Protein AF-A8XFI2-F1 (afdb_monomer_lite)

InterPro domains:
  IPR041426 Mos1 transposase, HTH domain [PF17906] (11-52)
  IPR041426 Mos1 transposase, HTH domain [PF17906] (74-120)

pLDDT: mean 86.33, std 9.95, range [34.59, 96.62]

Foldseek 3Di:
DCVLVVLLLLLLLLLCLLVVHDLVLSLQLVCLQPNCVSDPSVRSVVSSVVSCVVQVDNVSSLVVSLVCVVVDVSSVLSQLLSCLSVVHDLVVSVVSVCVRNVDDDSQQSVQSNVCSNVVNSDPDPDRRPDPCDLVNDDPVVLLVVLVPDAPVVLVVLLPPDPVSVVSSLPDDARFAEWEWEADPFWIWTDGPLAIEIFGAQPDDCVVPCVVNVDCVRYHYDHDPVSVVVSLVVVLVVQLPPSAAYQEYEYYYPDPVVVVSVVVSVVVSVDDHHYNYYYYD

Sequence (280 aa):
MTENFDFFIETCILYDTFHWKSPENSYQTICRKYGPDLISYTDFKALFNRISIENCNESTCKKNLAEILKSSYTALKSCILNDVSCGKSIDIAHDKILEVIGKVPWTHFQYWFQRFSDGNWDFGESPAPMAPEFMDLPIGIVKTIIENCDYSNQWTLRTVSRHLKIHVDLLKSPIGELKFRCNFDHFSLKIDKKYRIFGRENFKIQKYLYFYKNLDNLEISKNPNFEELAFLELAERLSNPKLKLEVLEFKAEQCQDFEKIEKILEQIGRKIWVKRVKIR

Secondary structure (DSSP, 8-state):
--HHHHHHHHHHHHHHHHTT--HHHHHHHHHHHH-TTSS-HHHHHHHHHHHHHHT-SHHHHHHHHHHHHHH-HHHHHHHHHHHHHTT--HHHHHHHHHHHHS---HHHHHHHHHHHHTT-----SSPPPPP--GGGS-HHHHHHHHHHS-HHHHHHHHHH-HHHHHHHHHSSPS-SEEEEEEETTEEEEEETTEEEEEE-TT--GGGGTTT---GGGEEEEE-TTHHHHHHHHHHHHHT-TT-EESEEEEEESSHHHHHHHHHHHHHH-SPPEES-EEE-

Structure (mmCIF, N/CA/C/O backbone):
data_AF-A8XFI2-F1
#
_entry.id   AF-A8XFI2-F1
#
loop_
_atom_site.group_PDB
_atom_site.id
_atom_site.type_symbol
_atom_site.label_atom_id
_atom_site.label_alt_id
_atom_site.label_comp_id
_atom_site.label_asym_id
_atom_site.label_entity_id
_atom_site.label_seq_id
_atom_site.pdbx_PDB_ins_code
_atom_site.Cartn_x
_atom_site.Cartn_y
_atom_site.Cartn_z
_atom_site.occupancy
_atom_site.B_iso_or_equiv
_atom_site.auth_seq_id
_atom_site.auth_comp_id
_atom_site.auth_asym_id
_atom_site.auth_atom_id
_atom_site.pdbx_PDB_model_num
ATOM 1 N N . MET A 1 1 ? 6.173 7.187 -42.149 1.00 34.59 1 MET A N 1
ATOM 2 C CA . MET A 1 1 ? 6.249 6.098 -41.143 1.00 34.59 1 MET A CA 1
ATOM 3 C C . MET A 1 1 ? 7.634 6.014 -40.475 1.00 34.59 1 MET A C 1
ATOM 5 O O . MET A 1 1 ? 7.888 5.063 -39.755 1.00 34.59 1 MET A O 1
ATOM 9 N N . THR A 1 2 ? 8.513 7.004 -40.685 1.00 43.72 2 THR A N 1
ATOM 10 C CA . THR A 1 2 ? 9.885 7.093 -40.149 1.00 43.72 2 THR A CA 1
ATOM 11 C C . THR A 1 2 ? 9.988 7.976 -38.896 1.00 43.72 2 THR A C 1
ATOM 13 O O . THR A 1 2 ? 10.773 7.671 -38.010 1.00 43.72 2 THR A O 1
ATOM 16 N N . GLU A 1 3 ? 9.114 8.982 -38.744 1.00 44.47 3 GLU A N 1
ATOM 17 C CA . GLU A 1 3 ? 9.166 9.976 -37.650 1.00 44.47 3 GLU A CA 1
ATOM 18 C C . GLU A 1 3 ? 9.062 9.406 -36.219 1.00 44.47 3 GLU A C 1
ATOM 20 O O . GLU A 1 3 ? 9.483 10.063 -35.273 1.00 44.47 3 GLU A O 1
ATOM 25 N N . ASN A 1 4 ? 8.538 8.189 -36.025 1.00 67.81 4 ASN A N 1
ATOM 26 C CA . ASN A 1 4 ? 8.397 7.600 -34.684 1.00 67.81 4 ASN A CA 1
ATOM 27 C C . ASN A 1 4 ? 9.645 6.806 -34.239 1.00 67.81 4 ASN A C 1
ATOM 29 O O . ASN A 1 4 ? 9.881 6.640 -33.045 1.00 67.81 4 ASN A O 1
ATOM 33 N N . PHE A 1 5 ? 10.462 6.325 -35.185 1.00 81.62 5 PHE A N 1
ATOM 34 C CA . PHE A 1 5 ? 11.657 5.534 -34.867 1.00 81.62 5 PHE A CA 1
ATOM 35 C C . PHE A 1 5 ? 12.840 6.408 -34.471 1.00 81.62 5 PHE A C 1
ATOM 37 O O . PHE A 1 5 ? 13.513 6.087 -33.495 1.00 81.62 5 PHE A O 1
ATOM 44 N N . ASP A 1 6 ? 13.043 7.528 -35.164 1.00 85.62 6 ASP A N 1
ATOM 45 C CA . ASP A 1 6 ? 14.121 8.464 -34.838 1.00 85.62 6 ASP A CA 1
ATOM 46 C C . ASP A 1 6 ? 13.922 9.028 -33.427 1.00 85.62 6 ASP A C 1
ATOM 48 O O . ASP A 1 6 ? 14.808 8.919 -32.583 1.00 85.62 6 ASP A O 1
ATOM 52 N N . PHE A 1 7 ? 12.706 9.490 -33.114 1.00 88.25 7 PHE A N 1
ATOM 53 C CA . PHE A 1 7 ? 12.356 9.963 -31.773 1.00 88.25 7 PHE A CA 1
ATOM 54 C C . PHE A 1 7 ? 12.559 8.891 -30.690 1.00 88.25 7 PHE A C 1
ATOM 56 O O . PHE A 1 7 ? 13.057 9.186 -29.600 1.00 88.25 7 PHE A O 1
ATOM 63 N N . PHE A 1 8 ? 12.187 7.638 -30.978 1.00 89.25 8 PHE A N 1
ATOM 64 C CA . PHE A 1 8 ? 12.425 6.514 -30.074 1.00 89.25 8 PHE A CA 1
ATOM 65 C C . PHE A 1 8 ? 13.925 6.299 -29.826 1.00 89.25 8 PHE A C 1
ATOM 67 O O . PHE A 1 8 ? 14.338 6.259 -28.667 1.00 89.25 8 PHE A O 1
ATOM 74 N N . ILE A 1 9 ? 14.736 6.204 -30.886 1.00 92.19 9 ILE A N 1
ATOM 75 C CA . ILE A 1 9 ? 16.183 5.974 -30.785 1.00 92.19 9 ILE A CA 1
ATOM 76 C C . ILE A 1 9 ? 16.846 7.113 -30.008 1.00 92.19 9 ILE A C 1
ATOM 78 O O . ILE A 1 9 ? 17.591 6.843 -29.069 1.00 92.19 9 ILE A O 1
ATOM 82 N N . GLU A 1 10 ? 16.546 8.371 -30.336 1.00 93.44 10 GLU A N 1
ATOM 83 C CA . GLU A 1 10 ? 17.121 9.529 -29.644 1.00 93.44 10 GLU A CA 1
ATOM 84 C C . GLU A 1 10 ? 16.737 9.556 -28.157 1.00 93.44 10 GLU A C 1
ATOM 86 O O . GLU A 1 10 ? 17.597 9.776 -27.302 1.00 93.44 10 GLU A O 1
ATOM 91 N N . THR A 1 11 ? 15.476 9.248 -27.829 1.00 94.06 11 THR A N 1
ATOM 92 C CA . THR A 1 11 ? 15.014 9.147 -26.434 1.00 94.06 11 THR A CA 1
ATOM 93 C C . THR A 1 11 ? 15.749 8.036 -25.683 1.00 94.06 11 THR A C 1
ATOM 95 O O . THR A 1 11 ? 16.195 8.245 -24.554 1.00 94.06 11 THR A O 1
ATOM 98 N N . CYS A 1 12 ? 15.895 6.856 -26.293 1.00 94.44 12 CYS A N 1
ATOM 99 C CA . CYS A 1 12 ? 16.607 5.732 -25.690 1.00 94.44 12 CYS A CA 1
ATOM 100 C C . CYS A 1 12 ? 18.086 6.045 -25.478 1.00 94.44 12 CYS A C 1
ATOM 102 O O . CYS A 1 12 ? 18.604 5.726 -24.412 1.00 94.44 12 CYS A O 1
ATOM 104 N N . ILE A 1 13 ? 18.742 6.700 -26.440 1.00 95.19 13 ILE A N 1
ATOM 105 C CA . ILE A 1 13 ? 20.132 7.145 -26.308 1.00 95.19 13 ILE A CA 1
ATOM 106 C C . ILE A 1 13 ? 20.256 8.126 -25.146 1.00 95.19 13 ILE A C 1
ATOM 108 O O . ILE A 1 13 ? 21.074 7.900 -24.266 1.00 95.19 13 ILE A O 1
ATOM 112 N N . LEU A 1 14 ? 19.430 9.175 -25.095 1.00 94.94 14 LEU A N 1
ATOM 113 C CA . LEU A 1 14 ? 19.495 10.173 -24.025 1.00 94.94 14 LEU A CA 1
ATOM 114 C C . LEU A 1 14 ? 19.287 9.540 -22.639 1.00 94.94 14 LEU A C 1
ATOM 116 O O . LEU A 1 14 ? 20.018 9.836 -21.693 1.00 94.94 14 LEU A O 1
ATOM 120 N N . TYR A 1 15 ? 18.317 8.632 -22.531 1.00 95.88 15 TYR A N 1
ATOM 121 C CA . TYR A 1 15 ? 18.045 7.872 -21.314 1.00 95.88 15 TYR A CA 1
ATOM 122 C C . TYR A 1 15 ? 19.212 6.948 -20.922 1.00 95.88 15 TYR A C 1
ATOM 124 O O . TYR A 1 15 ? 19.619 6.902 -19.761 1.00 95.88 15 TYR A O 1
ATOM 132 N N . ASP A 1 16 ? 19.790 6.234 -21.888 1.00 95.19 16 ASP A N 1
ATOM 133 C CA . ASP A 1 16 ? 20.931 5.344 -21.678 1.00 95.19 16 ASP A CA 1
ATOM 134 C C . ASP A 1 16 ? 22.210 6.125 -21.316 1.00 95.19 16 ASP A C 1
ATOM 136 O O . ASP A 1 16 ? 22.958 5.683 -20.442 1.00 95.19 16 ASP A O 1
ATOM 140 N N . THR A 1 17 ? 22.426 7.306 -21.907 1.00 93.44 17 THR A N 1
ATOM 141 C CA . THR A 1 17 ? 23.504 8.241 -21.552 1.00 93.44 17 THR A CA 1
ATOM 142 C C . THR A 1 17 ? 23.354 8.725 -20.112 1.00 93.44 17 THR A C 1
ATOM 144 O O . THR A 1 17 ? 24.326 8.680 -19.361 1.00 93.44 17 THR A O 1
ATOM 147 N N . PHE A 1 18 ? 22.148 9.134 -19.693 1.00 93.94 18 PHE A N 1
ATOM 148 C CA . PHE A 1 18 ? 21.889 9.549 -18.307 1.00 93.94 18 PHE A CA 1
ATOM 149 C C . PHE A 1 18 ? 22.206 8.432 -17.299 1.00 93.94 18 PHE A C 1
ATOM 151 O O . PHE A 1 18 ? 22.756 8.686 -16.232 1.00 93.94 18 PHE A O 1
ATOM 158 N N . HIS A 1 19 ? 21.928 7.179 -17.661 1.00 92.44 19 HIS A N 1
ATOM 159 C CA . HIS A 1 19 ? 22.224 6.011 -16.831 1.00 92.44 19 HIS A CA 1
ATOM 160 C C . HIS A 1 19 ? 23.577 5.346 -17.136 1.00 92.44 19 HIS A C 1
ATOM 162 O O . HIS A 1 19 ? 23.759 4.168 -16.811 1.00 92.44 19 HIS A O 1
ATOM 168 N N . TRP A 1 20 ? 24.521 6.088 -17.725 1.00 90.38 20 TRP A N 1
ATOM 169 C CA . TRP A 1 20 ? 25.921 5.686 -17.921 1.00 90.38 20 TRP A CA 1
ATOM 170 C C . TRP A 1 20 ? 26.113 4.381 -18.704 1.00 90.38 20 TRP A C 1
ATOM 172 O O . TRP A 1 20 ? 27.047 3.611 -18.463 1.00 90.38 20 TRP A O 1
ATOM 182 N N . LYS A 1 21 ? 25.223 4.100 -19.652 1.00 93.31 21 LYS A N 1
ATOM 183 C CA . LYS A 1 21 ? 25.318 2.918 -20.506 1.00 93.31 21 LYS A CA 1
ATOM 184 C C . LYS A 1 21 ? 26.241 3.200 -21.691 1.00 93.31 21 LYS A C 1
ATOM 186 O O . LYS A 1 21 ? 26.216 4.282 -22.267 1.00 93.31 21 LYS A O 1
ATOM 191 N N . SER A 1 22 ? 27.046 2.213 -22.078 1.00 93.81 22 SER A N 1
ATOM 192 C CA . SER A 1 22 ? 27.918 2.336 -23.250 1.00 93.81 22 SER A CA 1
ATOM 193 C C . SER A 1 22 ? 27.116 2.281 -24.562 1.00 93.81 22 SER A C 1
ATOM 195 O O . SER A 1 22 ? 26.043 1.659 -24.593 1.00 93.81 22 SER A O 1
ATOM 197 N N . PRO A 1 23 ? 27.637 2.854 -25.665 1.00 94.56 23 PRO A N 1
ATOM 198 C CA . PRO A 1 23 ? 26.995 2.758 -26.975 1.00 94.56 23 PRO A CA 1
ATOM 199 C C . PRO A 1 23 ? 26.814 1.304 -27.430 1.00 94.56 23 PRO A C 1
ATOM 201 O O . PRO A 1 23 ? 25.789 0.976 -28.018 1.00 94.56 23 PRO A O 1
ATOM 204 N N . GLU A 1 24 ? 27.749 0.405 -27.110 1.00 95.25 24 GLU A N 1
ATOM 205 C CA . GLU A 1 24 ? 27.653 -1.022 -27.439 1.00 95.25 24 GLU A CA 1
ATOM 206 C C . GLU A 1 24 ? 26.446 -1.679 -26.749 1.00 95.25 24 GLU A C 1
ATOM 208 O O . GLU A 1 24 ? 25.649 -2.364 -27.392 1.00 95.25 24 GLU A O 1
ATOM 213 N N . ASN A 1 25 ? 26.275 -1.440 -25.446 1.00 94.19 25 ASN A N 1
ATOM 214 C CA . ASN A 1 25 ? 25.171 -2.007 -24.669 1.00 94.19 25 ASN A CA 1
ATOM 215 C C . ASN A 1 25 ? 23.824 -1.384 -25.056 1.00 94.19 25 ASN A C 1
ATOM 217 O O . ASN A 1 25 ? 22.794 -2.068 -25.070 1.00 94.19 25 ASN A O 1
ATOM 221 N N . SER A 1 26 ? 23.815 -0.081 -25.344 1.00 94.88 26 SER A N 1
ATOM 222 C CA . SER A 1 26 ? 22.628 0.623 -25.829 1.00 94.88 26 SER A CA 1
ATOM 223 C C . SER A 1 26 ? 22.183 0.056 -27.180 1.00 94.88 26 SER A C 1
ATOM 225 O O . SER A 1 26 ? 21.051 -0.411 -27.308 1.00 94.88 26 SER A O 1
ATOM 227 N N . TYR A 1 27 ? 23.111 -0.083 -28.131 1.00 95.62 27 TYR A N 1
ATOM 228 C CA . TYR A 1 27 ? 22.845 -0.674 -29.442 1.00 95.62 27 TYR A CA 1
ATOM 229 C C . TYR A 1 27 ? 22.301 -2.104 -29.352 1.00 95.62 27 TYR A C 1
ATOM 231 O O . TYR A 1 27 ? 21.286 -2.423 -29.969 1.00 95.62 27 TYR A O 1
ATOM 239 N N . GLN A 1 28 ? 22.907 -2.961 -28.522 1.00 93.88 28 GLN A N 1
ATOM 240 C CA . GLN A 1 28 ? 22.405 -4.323 -28.305 1.00 93.88 28 GLN A CA 1
ATOM 241 C C . GLN A 1 28 ? 20.950 -4.342 -27.821 1.00 93.88 28 GLN A C 1
ATOM 243 O O . GLN A 1 28 ? 20.190 -5.231 -28.198 1.00 93.88 28 GLN A O 1
ATOM 248 N N . THR A 1 29 ? 20.552 -3.366 -27.002 1.00 92.44 29 THR A N 1
ATOM 249 C CA . THR A 1 29 ? 19.174 -3.262 -26.501 1.00 92.44 29 THR A CA 1
ATOM 250 C C . THR A 1 29 ? 18.199 -2.951 -27.633 1.00 92.44 29 THR A C 1
ATOM 252 O O . THR A 1 29 ? 17.166 -3.608 -27.745 1.00 92.44 29 THR A O 1
ATOM 255 N N . ILE A 1 30 ? 18.560 -2.016 -28.515 1.00 90.94 30 ILE A N 1
ATOM 256 C CA . ILE A 1 30 ? 17.772 -1.668 -29.703 1.00 90.94 30 ILE A CA 1
ATOM 257 C C . ILE A 1 30 ? 17.663 -2.873 -30.651 1.00 90.94 30 ILE A C 1
ATOM 259 O O . ILE A 1 30 ? 16.562 -3.225 -31.084 1.00 90.94 30 ILE A O 1
ATOM 263 N N . CYS A 1 31 ? 18.774 -3.571 -30.911 1.00 91.50 31 CYS A N 1
ATOM 264 C CA . CYS A 1 31 ? 18.795 -4.734 -31.800 1.00 91.50 31 CYS A CA 1
ATOM 265 C C . CYS A 1 31 ? 17.981 -5.920 -31.280 1.00 91.50 31 CYS A C 1
ATOM 267 O O . CYS A 1 31 ? 17.368 -6.617 -32.084 1.00 91.50 31 CYS A O 1
ATOM 269 N N . ARG A 1 32 ? 17.922 -6.154 -29.959 1.00 87.25 32 ARG A N 1
ATOM 270 C CA . ARG A 1 32 ? 17.057 -7.208 -29.382 1.00 87.25 32 ARG A CA 1
ATOM 271 C C . ARG A 1 32 ? 15.594 -7.040 -29.779 1.00 87.25 32 ARG A C 1
ATOM 273 O O . ARG A 1 32 ? 14.863 -8.022 -29.846 1.00 87.25 32 ARG A O 1
ATOM 280 N N . LYS A 1 33 ? 15.178 -5.799 -30.010 1.00 82.38 33 LYS A N 1
ATOM 281 C CA . LYS A 1 33 ? 13.792 -5.429 -30.242 1.00 82.38 33 LYS A CA 1
ATOM 282 C C . LYS A 1 33 ? 13.452 -5.281 -31.724 1.00 82.38 33 LYS A C 1
ATOM 284 O O . LYS A 1 33 ? 12.416 -5.781 -32.158 1.00 82.38 33 LYS A O 1
ATOM 289 N N . TYR A 1 34 ? 14.285 -4.572 -32.478 1.00 86.31 34 TYR A N 1
ATOM 290 C CA . TYR A 1 34 ? 14.001 -4.211 -33.873 1.00 86.31 34 TYR A CA 1
ATOM 291 C C . TYR A 1 34 ? 14.949 -4.865 -34.882 1.00 86.31 34 TYR A C 1
ATOM 293 O O . TYR A 1 34 ? 14.805 -4.655 -36.082 1.00 86.31 34 TYR A O 1
ATOM 301 N N . GLY A 1 35 ? 15.895 -5.677 -34.410 1.00 87.38 35 GLY A N 1
ATOM 302 C CA . GLY A 1 35 ? 16.934 -6.264 -35.244 1.00 87.38 35 GLY A CA 1
ATOM 303 C C . GLY A 1 35 ? 18.040 -5.266 -35.616 1.00 87.38 35 GLY A C 1
ATOM 304 O O . GLY A 1 35 ? 17.950 -4.073 -35.318 1.00 87.38 35 GLY A O 1
ATOM 305 N N . PRO A 1 36 ? 19.122 -5.757 -36.241 1.00 89.25 36 PRO A N 1
ATOM 306 C CA . PRO A 1 36 ? 20.224 -4.921 -36.716 1.00 89.25 36 PRO A CA 1
ATOM 307 C C . PRO A 1 36 ? 19.881 -4.125 -37.987 1.00 89.25 36 PRO A C 1
ATOM 309 O O . PRO A 1 36 ? 20.604 -3.196 -38.324 1.00 89.25 36 PRO A O 1
ATOM 312 N N . ASP A 1 37 ? 18.784 -4.462 -38.673 1.00 88.75 37 ASP A N 1
ATOM 313 C CA . ASP A 1 37 ? 18.376 -3.806 -39.924 1.00 88.75 37 ASP A CA 1
ATOM 314 C C . ASP A 1 37 ? 17.768 -2.411 -39.699 1.00 88.75 37 ASP A C 1
ATOM 316 O O . ASP A 1 37 ? 17.642 -1.637 -40.646 1.00 88.75 37 ASP A O 1
ATOM 320 N N . LEU A 1 38 ? 17.394 -2.074 -38.455 1.00 87.81 38 LEU A N 1
ATOM 321 C CA . LEU A 1 38 ? 16.809 -0.772 -38.118 1.00 87.81 38 LEU A CA 1
ATOM 322 C C . LEU A 1 38 ? 17.812 0.376 -38.304 1.00 87.81 38 LEU A C 1
ATOM 324 O O . LEU A 1 38 ? 17.467 1.420 -38.849 1.00 87.81 38 LEU A O 1
ATOM 328 N N . ILE A 1 39 ? 19.032 0.199 -37.800 1.00 91.62 39 ILE A N 1
ATOM 329 C CA . ILE A 1 39 ? 20.114 1.181 -37.868 1.00 91.62 39 ILE A CA 1
ATOM 330 C C . ILE A 1 39 ? 21.442 0.438 -37.773 1.00 91.62 39 ILE A C 1
ATOM 332 O O . ILE A 1 39 ? 21.595 -0.457 -36.942 1.00 91.62 39 ILE A O 1
ATOM 336 N N . SER A 1 40 ? 22.416 0.812 -38.604 1.00 94.12 40 SER A N 1
ATOM 337 C CA . SER A 1 40 ? 23.749 0.223 -38.517 1.00 94.12 40 SER A CA 1
ATOM 338 C C . SER A 1 40 ? 24.435 0.629 -37.207 1.00 94.12 40 SER A C 1
ATOM 340 O O . SER A 1 40 ? 24.202 1.717 -36.674 1.00 94.12 40 SER A O 1
ATOM 342 N N . TYR A 1 41 ? 25.339 -0.208 -36.692 1.00 95.31 41 TYR A N 1
ATOM 343 C CA . TYR A 1 41 ? 26.095 0.148 -35.487 1.00 95.31 41 TYR A CA 1
ATOM 344 C C . TYR A 1 41 ? 26.904 1.441 -35.662 1.00 95.31 41 TYR A C 1
ATOM 346 O O . TYR A 1 41 ? 27.012 2.237 -34.730 1.00 95.31 41 TYR A O 1
ATOM 354 N N . THR A 1 42 ? 27.457 1.669 -36.855 1.00 95.75 42 THR A N 1
ATOM 355 C CA . THR A 1 42 ? 28.240 2.870 -37.168 1.00 95.75 42 THR A CA 1
ATOM 356 C C . THR A 1 42 ? 27.387 4.129 -37.051 1.00 95.75 42 THR A C 1
ATOM 358 O O . THR A 1 42 ? 27.788 5.073 -36.368 1.00 95.75 42 THR A O 1
ATOM 361 N N . ASP A 1 43 ? 26.194 4.119 -37.651 1.00 95.19 43 ASP A N 1
ATOM 362 C CA . ASP A 1 43 ? 25.275 5.261 -37.614 1.00 95.19 43 ASP A CA 1
ATOM 363 C C . ASP A 1 43 ? 24.740 5.477 -36.198 1.00 95.19 43 ASP A C 1
ATOM 365 O O . ASP A 1 43 ? 24.766 6.595 -35.683 1.00 95.19 43 ASP A O 1
ATOM 369 N N . PHE A 1 44 ? 24.358 4.394 -35.513 1.00 95.38 44 PHE A N 1
ATOM 370 C CA . PHE A 1 44 ? 23.929 4.452 -34.119 1.00 95.38 44 PHE A CA 1
ATOM 371 C C . PHE A 1 44 ? 25.007 5.063 -33.220 1.00 95.38 44 PHE A C 1
ATOM 373 O O . PHE A 1 44 ? 24.719 5.943 -32.413 1.00 95.38 44 PHE A O 1
ATOM 380 N N . LYS A 1 45 ? 26.267 4.635 -33.366 1.00 95.88 45 LYS A N 1
ATOM 381 C CA . LYS A 1 45 ? 27.390 5.151 -32.576 1.00 95.88 45 LYS A CA 1
ATOM 382 C C . LYS A 1 45 ? 27.652 6.630 -32.858 1.00 95.88 45 LYS A C 1
ATOM 384 O O . LYS A 1 45 ? 27.959 7.375 -31.927 1.00 95.88 45 LYS A O 1
ATOM 389 N N . ALA A 1 46 ? 27.511 7.070 -34.108 1.00 95.25 46 ALA A N 1
ATOM 390 C CA . ALA A 1 46 ? 27.610 8.484 -34.461 1.00 95.25 46 ALA A CA 1
ATOM 391 C C . ALA A 1 46 ? 26.505 9.314 -33.782 1.00 95.25 46 ALA A C 1
ATOM 393 O O . ALA A 1 46 ? 26.808 10.342 -33.171 1.00 95.25 46 ALA A O 1
ATOM 394 N N . LEU A 1 47 ? 25.253 8.836 -33.807 1.00 95.38 47 LEU A N 1
ATOM 395 C CA . LEU A 1 47 ? 24.133 9.460 -33.092 1.00 95.38 47 LEU A CA 1
ATOM 396 C C . LEU A 1 47 ? 24.369 9.489 -31.576 1.00 95.38 47 LEU A C 1
ATOM 398 O O . LEU A 1 47 ? 24.202 10.536 -30.951 1.00 95.38 47 LEU A O 1
ATOM 402 N N . PHE A 1 48 ? 24.806 8.370 -30.995 1.00 95.62 48 PHE A N 1
ATOM 403 C CA . PHE A 1 48 ? 25.075 8.247 -29.563 1.00 95.62 48 PHE A CA 1
ATOM 404 C C . PHE A 1 48 ? 26.111 9.268 -29.095 1.00 95.62 48 PHE A C 1
ATOM 406 O O . PHE A 1 48 ? 25.905 9.966 -28.101 1.00 95.62 48 PHE A O 1
ATOM 413 N N . ASN A 1 49 ? 27.214 9.394 -29.837 1.00 93.69 49 ASN A N 1
ATOM 414 C CA . ASN A 1 49 ? 28.268 10.355 -29.532 1.00 93.69 49 ASN A CA 1
ATOM 415 C C . ASN A 1 49 ? 27.770 11.799 -29.646 1.00 93.69 49 ASN A C 1
ATOM 417 O O . ASN A 1 49 ? 28.057 12.602 -28.762 1.00 93.69 49 ASN A O 1
ATOM 421 N N . ARG A 1 50 ? 27.002 12.125 -30.694 1.00 94.19 50 ARG A N 1
ATOM 422 C CA . ARG A 1 50 ? 26.418 13.461 -30.876 1.00 94.19 50 ARG A CA 1
ATOM 423 C C . ARG A 1 50 ? 25.536 13.849 -29.685 1.00 94.19 50 ARG A C 1
ATOM 425 O O . ARG A 1 50 ? 25.795 14.868 -29.051 1.00 94.19 50 ARG A O 1
ATOM 432 N N . ILE A 1 51 ? 24.568 13.002 -29.331 1.00 91.81 51 ILE A N 1
ATOM 433 C CA . ILE A 1 51 ? 23.643 13.249 -28.212 1.00 91.81 51 ILE A CA 1
ATOM 434 C C . ILE A 1 51 ? 24.399 13.315 -26.881 1.00 91.81 51 ILE A C 1
ATOM 436 O O . ILE A 1 51 ? 24.116 14.178 -26.052 1.00 91.81 51 ILE A O 1
ATOM 440 N N . SER A 1 52 ? 25.398 12.453 -26.681 1.00 88.75 52 SER A N 1
ATOM 441 C CA . SER A 1 52 ? 26.217 12.471 -25.464 1.00 88.75 52 SER A CA 1
ATOM 442 C C . SER A 1 52 ? 27.039 13.756 -25.328 1.00 88.75 52 SER A C 1
ATOM 444 O O . SER A 1 52 ? 27.200 14.250 -24.217 1.00 88.75 52 SER A O 1
ATOM 446 N N . ILE A 1 53 ? 27.526 14.337 -26.431 1.00 88.31 53 ILE A N 1
ATOM 447 C CA . ILE A 1 53 ? 28.228 15.633 -26.425 1.00 88.31 53 ILE A CA 1
ATOM 448 C C . ILE A 1 53 ? 27.259 16.778 -26.109 1.00 88.31 53 ILE A C 1
ATOM 450 O O . ILE A 1 53 ? 27.568 17.624 -25.270 1.00 88.31 53 ILE A O 1
ATOM 454 N N . GLU A 1 54 ? 26.081 16.793 -26.738 1.00 86.56 54 GLU A N 1
ATOM 455 C CA . GLU A 1 54 ? 25.024 17.787 -26.481 1.00 86.56 54 GLU A CA 1
ATOM 456 C C . GLU A 1 54 ? 24.540 17.750 -25.015 1.00 86.56 54 GLU A C 1
ATOM 458 O O . GLU A 1 54 ? 24.093 18.761 -24.473 1.00 86.56 54 GLU A O 1
ATOM 463 N N . ASN A 1 55 ? 24.689 16.600 -24.350 1.00 86.06 55 ASN A N 1
ATOM 464 C CA . ASN A 1 55 ? 24.256 16.337 -22.977 1.00 86.06 55 ASN A CA 1
ATOM 465 C C . ASN A 1 55 ? 25.430 15.961 -22.051 1.00 86.06 55 ASN A C 1
ATOM 467 O O . ASN A 1 55 ? 25.273 15.168 -21.126 1.00 86.06 55 ASN A O 1
ATOM 471 N N . CYS A 1 56 ? 26.614 16.532 -22.290 1.00 77.25 56 CYS A N 1
ATOM 472 C CA . CYS A 1 56 ? 27.878 16.091 -21.688 1.00 77.25 56 CYS A CA 1
ATOM 473 C C . CYS A 1 56 ? 27.988 16.239 -20.163 1.00 77.25 56 CYS A C 1
ATOM 475 O O . CYS A 1 56 ? 28.860 15.619 -19.555 1.00 77.25 56 CYS A O 1
ATOM 477 N N . ASN A 1 57 ? 27.133 17.050 -19.536 1.00 85.06 57 ASN A N 1
ATOM 478 C CA . ASN A 1 57 ? 27.051 17.132 -18.084 1.00 85.06 57 ASN A CA 1
ATOM 479 C C . ASN A 1 57 ? 25.731 16.529 -17.586 1.00 85.06 57 ASN A C 1
ATOM 481 O O . ASN A 1 57 ? 24.668 16.727 -18.180 1.00 85.06 57 ASN A O 1
ATOM 485 N N . GLU A 1 58 ? 25.813 15.810 -16.468 1.00 83.00 58 GLU A N 1
ATOM 486 C CA . GLU A 1 58 ? 24.701 15.051 -15.886 1.00 83.00 58 GLU A CA 1
ATOM 487 C C . GLU A 1 58 ? 23.473 15.929 -15.601 1.00 83.00 58 GLU A C 1
ATOM 489 O O . GLU A 1 58 ? 22.344 15.517 -15.852 1.00 83.00 58 GLU A O 1
ATOM 494 N N . SER A 1 59 ? 23.684 17.172 -15.154 1.00 88.50 59 SER A N 1
ATOM 495 C CA . SER A 1 59 ? 22.609 18.131 -14.866 1.00 88.50 59 SER A CA 1
ATOM 496 C C . SER A 1 59 ? 21.819 18.518 -16.123 1.00 88.50 59 SER A C 1
ATOM 498 O O . SER A 1 59 ? 20.588 18.477 -16.124 1.00 88.50 59 SER A O 1
ATOM 500 N N . THR A 1 60 ? 22.510 18.842 -17.219 1.00 88.56 60 THR A N 1
ATOM 501 C CA . THR A 1 60 ? 21.911 19.152 -18.524 1.00 88.56 60 THR A CA 1
ATOM 502 C C . THR A 1 60 ? 21.216 17.926 -19.102 1.00 88.56 60 THR A C 1
ATOM 504 O O . THR A 1 60 ? 20.063 18.037 -19.512 1.00 88.56 60 THR A O 1
ATOM 507 N N . CYS A 1 61 ? 21.865 16.759 -19.064 1.00 89.44 61 CYS A N 1
ATOM 508 C CA . CYS A 1 61 ? 21.286 15.499 -19.529 1.00 89.44 61 CYS A CA 1
ATOM 509 C C . CYS A 1 61 ? 19.974 15.185 -18.797 1.00 89.44 61 CYS A C 1
ATOM 511 O O . CYS A 1 61 ? 18.927 15.003 -19.420 1.00 89.44 61 CYS A O 1
ATOM 513 N N . LYS A 1 62 ? 20.001 15.242 -17.460 1.00 92.62 62 LYS A N 1
ATOM 514 C CA . LYS A 1 62 ? 18.827 15.041 -16.607 1.00 92.62 62 LYS A CA 1
ATOM 515 C C . LYS A 1 62 ? 17.721 16.043 -16.903 1.00 92.62 62 LYS A C 1
ATOM 517 O O . LYS A 1 62 ? 16.559 15.654 -16.980 1.00 92.62 62 LYS A O 1
ATOM 522 N N . LYS A 1 63 ? 18.060 17.328 -17.055 1.00 92.69 63 LYS A N 1
ATOM 523 C CA . LYS A 1 63 ? 17.089 18.391 -17.343 1.00 92.69 63 LYS A CA 1
ATOM 524 C C . LYS A 1 63 ? 16.384 18.151 -18.679 1.00 92.69 63 LYS A C 1
ATOM 526 O O . LYS A 1 63 ? 15.156 18.170 -18.709 1.00 92.69 63 LYS A O 1
ATOM 531 N N . ASN A 1 64 ? 17.145 17.890 -19.739 1.00 92.19 64 ASN A N 1
ATOM 532 C CA . ASN A 1 64 ? 16.615 17.663 -21.083 1.00 92.19 64 ASN A CA 1
ATOM 533 C C . ASN A 1 64 ? 15.747 16.399 -21.125 1.00 92.19 64 ASN A C 1
ATOM 535 O O . ASN A 1 64 ? 14.626 16.423 -21.630 1.00 92.19 64 ASN A O 1
ATOM 539 N N . LEU A 1 65 ? 16.219 15.313 -20.505 1.00 94.06 65 LEU A N 1
ATOM 540 C CA . LEU A 1 65 ? 15.455 14.076 -20.393 1.00 94.06 65 LEU A CA 1
ATOM 541 C C . LEU A 1 65 ? 14.161 14.290 -19.596 1.00 94.06 65 LEU A C 1
ATOM 543 O O . LEU A 1 65 ? 13.093 13.857 -20.021 1.00 94.06 65 LEU A O 1
ATOM 547 N N . ALA A 1 66 ? 14.217 15.006 -18.471 1.00 94.25 66 ALA A N 1
ATOM 548 C CA . ALA A 1 66 ? 13.035 15.305 -17.670 1.00 94.25 66 ALA A CA 1
ATOM 549 C C . ALA A 1 66 ? 12.008 16.159 -18.427 1.00 94.25 66 ALA A C 1
ATOM 551 O O . ALA A 1 66 ? 10.807 15.950 -18.261 1.00 94.25 66 ALA A O 1
ATOM 552 N N . GLU A 1 67 ? 12.458 17.115 -19.238 1.00 93.75 67 GLU A N 1
ATOM 553 C CA . GLU A 1 67 ? 11.595 17.952 -20.075 1.00 93.75 67 GLU A CA 1
ATOM 554 C C . GLU A 1 67 ? 10.861 17.120 -21.135 1.00 93.75 67 GLU A C 1
ATOM 556 O O . GLU A 1 67 ? 9.637 17.217 -21.262 1.00 93.75 67 GLU A O 1
ATOM 561 N N . ILE A 1 68 ? 11.577 16.221 -21.815 1.00 92.88 68 ILE A N 1
ATOM 562 C CA . ILE A 1 68 ? 11.005 15.309 -22.813 1.00 92.88 68 ILE A CA 1
ATOM 563 C C . ILE A 1 68 ? 10.015 14.334 -22.162 1.00 92.88 68 ILE A C 1
ATOM 565 O O . ILE A 1 68 ? 8.892 14.179 -22.638 1.00 92.88 68 ILE A O 1
ATOM 569 N N . LEU A 1 69 ? 10.379 13.714 -21.037 1.00 92.00 69 LEU A N 1
ATOM 570 C CA . LEU A 1 69 ? 9.515 12.746 -20.354 1.00 92.00 69 LEU A CA 1
ATOM 571 C C . LEU A 1 69 ? 8.242 13.372 -19.768 1.00 92.00 69 LEU A C 1
ATOM 573 O O . LEU A 1 69 ? 7.213 12.703 -19.680 1.00 92.00 69 LEU A O 1
ATOM 577 N N . LYS A 1 70 ? 8.288 14.649 -19.370 1.00 89.12 70 LYS A N 1
ATOM 578 C CA . LYS A 1 70 ? 7.109 15.380 -18.876 1.00 89.12 70 LYS A CA 1
ATOM 579 C C . LYS A 1 70 ? 6.189 15.851 -19.999 1.00 89.12 70 LYS A C 1
ATOM 581 O O . LYS A 1 70 ? 4.987 15.961 -19.776 1.00 89.12 70 LYS A O 1
ATOM 586 N N . SER A 1 71 ? 6.744 16.152 -21.171 1.00 85.94 71 SER A N 1
ATOM 587 C CA . SER A 1 71 ? 5.994 16.674 -22.320 1.00 85.94 71 SER A CA 1
ATOM 588 C C . SER A 1 71 ? 5.505 15.583 -23.277 1.00 85.94 71 SER A C 1
ATOM 590 O O . SER A 1 71 ? 4.556 15.814 -24.022 1.00 85.94 71 SER A O 1
ATOM 592 N N . SER A 1 72 ? 6.102 14.387 -23.237 1.00 87.62 72 SER A N 1
ATOM 593 C CA . SER A 1 72 ? 5.805 13.294 -24.161 1.00 87.62 72 SER A CA 1
ATOM 594 C C . SER A 1 72 ? 5.582 11.969 -23.439 1.00 87.62 72 SER A C 1
ATOM 596 O O . SER A 1 72 ? 6.505 11.311 -22.956 1.00 87.62 72 SER A O 1
ATOM 598 N N . TYR A 1 73 ? 4.330 11.511 -23.449 1.00 85.44 73 TYR A N 1
ATOM 599 C CA . TYR A 1 73 ? 3.984 10.182 -22.946 1.00 85.44 73 TYR A CA 1
ATOM 600 C C . TYR A 1 73 ? 4.594 9.063 -23.806 1.00 85.44 73 TYR A C 1
ATOM 602 O O . TYR A 1 73 ? 4.926 7.994 -23.297 1.00 85.44 73 TYR A O 1
ATOM 610 N N . THR A 1 74 ? 4.799 9.323 -25.101 1.00 88.38 74 THR A N 1
ATOM 611 C CA . THR A 1 74 ? 5.547 8.445 -26.010 1.00 88.38 74 THR A CA 1
ATOM 612 C C . THR A 1 74 ? 6.981 8.267 -25.524 1.00 88.38 74 THR A C 1
ATOM 614 O O . THR A 1 74 ? 7.442 7.136 -25.444 1.00 88.38 74 THR A O 1
ATOM 617 N N . ALA A 1 75 ? 7.664 9.337 -25.107 1.00 91.75 75 ALA A N 1
ATOM 618 C CA . ALA A 1 75 ? 9.025 9.225 -24.583 1.00 91.75 75 ALA A CA 1
ATOM 619 C C . ALA A 1 75 ? 9.094 8.379 -23.305 1.00 91.75 75 ALA A C 1
ATOM 621 O O . ALA A 1 75 ? 9.975 7.531 -23.168 1.00 91.75 75 ALA A O 1
ATOM 622 N N . LEU A 1 76 ? 8.119 8.543 -22.401 1.00 92.06 76 LEU A N 1
ATOM 623 C CA . LEU A 1 76 ? 8.010 7.701 -21.210 1.00 92.06 76 LEU A CA 1
ATOM 624 C C . LEU A 1 76 ? 7.869 6.219 -21.580 1.00 92.06 76 LEU A C 1
ATOM 626 O O . LEU A 1 76 ? 8.595 5.384 -21.044 1.00 92.06 76 LEU A O 1
ATOM 630 N N . LYS A 1 77 ? 6.981 5.889 -22.527 1.00 91.94 77 LYS A N 1
ATOM 631 C CA . LYS A 1 77 ? 6.832 4.517 -23.037 1.00 91.94 77 LYS A CA 1
ATOM 632 C C . LYS A 1 77 ? 8.129 3.997 -23.659 1.00 91.94 77 LYS A C 1
ATOM 634 O O . LYS A 1 77 ? 8.487 2.854 -23.392 1.00 91.94 77 LYS A O 1
ATOM 639 N N . SER A 1 78 ? 8.855 4.820 -24.418 1.00 92.88 78 SER A N 1
ATOM 640 C CA . SER A 1 78 ? 10.155 4.457 -25.000 1.00 92.88 78 SER A CA 1
ATOM 641 C C . SER A 1 78 ? 11.167 4.044 -23.932 1.00 92.88 78 SER A C 1
ATOM 643 O O . SER A 1 78 ? 11.803 3.001 -24.070 1.00 92.88 78 SER A O 1
ATOM 645 N N . CYS A 1 79 ? 11.275 4.803 -22.837 1.00 95.00 79 CYS A N 1
ATOM 646 C CA . CYS A 1 79 ? 12.161 4.461 -21.720 1.00 95.00 79 CYS A CA 1
ATOM 647 C C . CYS A 1 79 ? 11.742 3.160 -21.021 1.00 95.00 79 CYS A C 1
ATOM 649 O O . CYS A 1 79 ? 12.590 2.311 -20.755 1.00 95.00 79 CYS A O 1
ATOM 651 N N . ILE A 1 80 ? 10.441 2.959 -20.776 1.00 95.12 80 ILE A N 1
ATOM 652 C CA . ILE A 1 80 ? 9.927 1.713 -20.178 1.00 95.12 80 ILE A CA 1
ATOM 653 C C . ILE A 1 80 ? 10.233 0.516 -21.091 1.00 95.12 80 ILE A C 1
ATOM 655 O O . ILE A 1 80 ? 10.721 -0.512 -20.624 1.00 95.12 80 ILE A O 1
ATOM 659 N N . LEU A 1 81 ? 9.994 0.646 -22.399 1.00 93.94 81 LEU A N 1
ATOM 660 C CA . LEU A 1 81 ? 10.283 -0.407 -23.373 1.00 93.94 81 LEU A CA 1
ATOM 661 C C . LEU A 1 81 ? 11.783 -0.724 -23.448 1.00 93.94 81 LEU A C 1
ATOM 663 O O . LEU A 1 81 ? 12.160 -1.896 -23.531 1.00 93.94 81 LEU A O 1
ATOM 667 N N . ASN A 1 82 ? 12.641 0.296 -23.402 1.00 94.38 82 ASN A N 1
ATOM 668 C CA . ASN A 1 82 ? 14.094 0.127 -23.360 1.00 94.38 82 ASN A CA 1
ATOM 669 C C . ASN A 1 82 ? 14.528 -0.682 -22.127 1.00 94.38 82 ASN A C 1
ATOM 671 O O . ASN A 1 82 ? 15.368 -1.578 -22.226 1.00 94.38 82 ASN A O 1
ATOM 675 N N . ASP A 1 83 ? 13.901 -0.429 -20.980 1.00 95.81 83 ASP A N 1
ATOM 676 C CA . ASP A 1 83 ? 14.188 -1.122 -19.726 1.00 95.81 83 ASP A CA 1
ATOM 677 C C . ASP A 1 83 ? 13.738 -2.580 -19.722 1.00 95.81 83 ASP A C 1
ATOM 679 O O . ASP A 1 83 ? 14.505 -3.458 -19.313 1.00 95.81 83 ASP A O 1
ATOM 683 N N . VAL A 1 84 ? 12.553 -2.853 -20.267 1.00 95.19 84 VAL A N 1
ATOM 684 C CA . VAL A 1 84 ? 12.072 -4.220 -20.505 1.00 95.19 84 VAL A CA 1
ATOM 685 C C . VAL A 1 84 ? 13.001 -4.960 -21.472 1.00 95.19 84 VAL A C 1
ATOM 687 O O . VAL A 1 84 ? 13.386 -6.097 -21.213 1.00 95.19 84 VAL A O 1
ATOM 690 N N . SER A 1 85 ? 13.456 -4.301 -22.541 1.00 91.88 85 SER A N 1
ATOM 691 C CA . SER A 1 85 ? 14.396 -4.879 -23.520 1.00 91.88 85 SER A CA 1
ATOM 692 C C . SER A 1 85 ? 15.784 -5.165 -22.918 1.00 91.88 85 SER A C 1
ATOM 694 O O . SER A 1 85 ? 16.527 -6.039 -23.387 1.00 91.88 85 SER A O 1
ATOM 696 N N . CYS A 1 86 ? 16.142 -4.455 -21.845 1.00 91.12 86 CYS A N 1
ATOM 697 C CA . CYS A 1 86 ? 17.326 -4.736 -21.035 1.00 91.12 86 CYS A CA 1
ATOM 698 C C . CYS A 1 86 ? 17.130 -5.897 -20.047 1.00 91.12 86 CYS A C 1
ATOM 700 O O .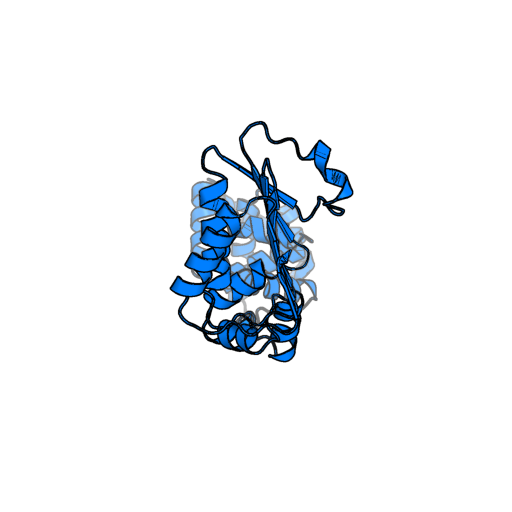 CYS A 1 86 ? 18.111 -6.315 -19.435 1.00 91.12 86 CYS A O 1
ATOM 702 N N . GLY A 1 87 ? 15.905 -6.402 -19.867 1.00 91.94 87 GLY A N 1
ATOM 703 C CA . GLY A 1 87 ? 15.577 -7.414 -18.861 1.00 91.94 87 GLY A CA 1
ATOM 704 C C . GLY A 1 87 ? 15.618 -6.883 -17.426 1.00 91.94 87 GLY A C 1
ATOM 705 O O . GLY A 1 87 ? 15.877 -7.649 -16.500 1.00 91.94 87 GLY A O 1
ATOM 706 N N . LYS A 1 88 ? 15.426 -5.572 -17.224 1.00 94.38 88 LYS A N 1
ATOM 707 C CA . LYS A 1 88 ? 15.366 -4.988 -15.875 1.00 94.38 88 LYS A CA 1
ATOM 708 C C . LYS A 1 88 ? 14.096 -5.446 -15.158 1.00 94.38 88 LYS A C 1
ATOM 710 O O . LYS A 1 88 ? 13.085 -5.706 -15.801 1.00 94.38 88 LYS A O 1
ATOM 715 N N . SER A 1 89 ? 14.135 -5.511 -13.826 1.00 96.56 89 SER A N 1
ATOM 716 C CA . SER A 1 89 ? 12.918 -5.687 -13.029 1.00 96.56 89 SER A CA 1
ATOM 717 C C . SER A 1 89 ? 12.077 -4.409 -13.028 1.00 96.56 89 SER A C 1
ATOM 719 O O . SER A 1 89 ? 12.593 -3.311 -13.260 1.00 96.56 89 SER A O 1
ATOM 721 N N . ILE A 1 90 ? 10.784 -4.557 -12.730 1.00 96.00 90 ILE A N 1
ATOM 722 C CA . ILE A 1 90 ? 9.838 -3.439 -12.659 1.00 96.00 90 ILE A CA 1
ATOM 723 C C . ILE A 1 90 ? 10.284 -2.365 -11.657 1.00 96.00 90 ILE A C 1
ATOM 725 O O . ILE A 1 90 ? 10.208 -1.180 -11.972 1.00 96.00 90 ILE A O 1
ATOM 729 N N . ASP A 1 91 ? 10.825 -2.771 -10.504 1.00 94.50 91 ASP A N 1
ATOM 730 C CA . ASP A 1 91 ? 11.280 -1.853 -9.454 1.00 94.50 91 ASP A CA 1
ATOM 731 C C . ASP A 1 91 ? 12.490 -1.029 -9.918 1.00 94.50 91 ASP A C 1
ATOM 733 O O . ASP A 1 91 ? 12.483 0.196 -9.831 1.00 94.50 91 ASP A O 1
ATOM 737 N N . ILE A 1 92 ? 13.496 -1.685 -10.516 1.00 95.69 92 ILE A N 1
ATOM 738 C CA . ILE A 1 92 ? 14.698 -1.008 -11.031 1.00 95.69 92 ILE A CA 1
ATOM 739 C C . ILE A 1 92 ? 14.325 -0.012 -12.131 1.00 95.69 92 ILE A C 1
ATOM 741 O O . ILE A 1 92 ? 14.866 1.093 -12.183 1.00 95.69 92 ILE A O 1
ATOM 745 N N . ALA A 1 93 ? 13.427 -0.406 -13.032 1.00 96.62 93 ALA A N 1
ATOM 746 C CA . ALA A 1 93 ? 12.981 0.458 -14.114 1.00 96.62 93 ALA A CA 1
ATOM 747 C C . ALA A 1 93 ? 12.185 1.665 -13.588 1.00 96.62 93 ALA A C 1
ATOM 749 O O . ALA A 1 93 ? 12.363 2.786 -14.065 1.00 96.62 93 ALA A O 1
ATOM 750 N N . HIS A 1 94 ? 11.346 1.455 -12.572 1.00 95.69 94 HIS A N 1
ATOM 751 C CA . HIS A 1 94 ? 10.563 2.515 -11.949 1.00 95.69 94 HIS A CA 1
ATOM 752 C C . HIS A 1 94 ? 11.453 3.546 -11.252 1.00 95.69 94 HIS A C 1
ATOM 754 O O . HIS A 1 94 ? 11.319 4.743 -11.513 1.00 95.69 94 HIS A O 1
ATOM 760 N N . ASP A 1 95 ? 12.394 3.087 -10.425 1.00 95.38 95 ASP A N 1
ATOM 761 C CA . ASP A 1 95 ? 13.290 3.957 -9.660 1.00 95.38 95 ASP A CA 1
ATOM 762 C C . ASP A 1 95 ? 14.141 4.838 -10.578 1.00 95.38 95 ASP A C 1
ATOM 764 O O . ASP A 1 95 ? 14.271 6.040 -10.342 1.00 95.38 95 ASP A O 1
ATOM 768 N N . LYS A 1 96 ? 14.636 4.277 -11.687 1.00 95.44 96 LYS A N 1
ATOM 769 C CA . LYS A 1 96 ? 15.384 5.032 -12.702 1.00 95.44 96 LYS A CA 1
ATOM 770 C C . LYS A 1 96 ? 14.565 6.148 -13.340 1.00 95.44 96 LYS A C 1
ATOM 772 O O . LYS A 1 96 ? 15.069 7.246 -13.546 1.00 95.44 96 LYS A O 1
ATOM 777 N N . ILE A 1 97 ? 13.297 5.895 -13.656 1.00 95.19 97 ILE A N 1
ATOM 778 C CA . ILE A 1 97 ? 12.426 6.935 -14.216 1.00 95.19 97 ILE A CA 1
ATOM 779 C C . ILE A 1 97 ? 12.084 7.988 -13.151 1.00 95.19 97 ILE A C 1
ATOM 781 O O . ILE A 1 97 ? 12.089 9.187 -13.446 1.00 95.19 97 ILE A O 1
ATOM 785 N N . LEU A 1 98 ? 11.824 7.573 -11.906 1.00 94.88 98 LEU A N 1
ATOM 786 C CA . LEU A 1 98 ? 11.587 8.502 -10.800 1.00 94.88 98 LEU A CA 1
ATOM 787 C C . LEU A 1 98 ? 12.790 9.404 -10.529 1.00 94.88 98 LEU A C 1
ATOM 789 O O . LEU A 1 98 ? 12.597 10.585 -10.242 1.00 94.88 98 LEU A O 1
ATOM 793 N N . GLU A 1 99 ? 14.010 8.894 -10.676 1.00 95.19 99 GLU A N 1
ATOM 794 C CA . GLU A 1 99 ? 15.231 9.687 -10.544 1.00 95.19 99 GLU A CA 1
ATOM 795 C C . GLU A 1 99 ? 15.226 10.909 -11.475 1.00 95.19 99 GLU A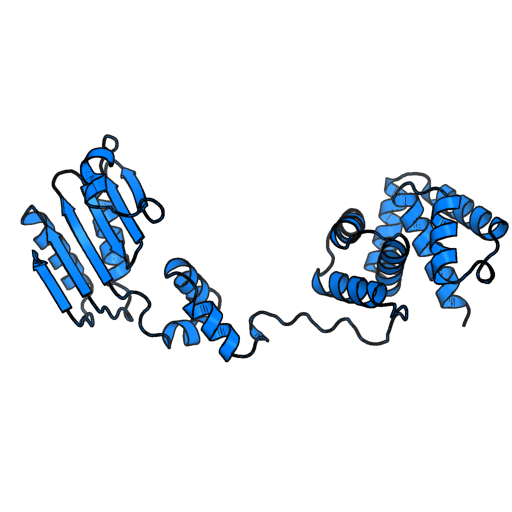 C 1
ATOM 797 O O . GLU A 1 99 ? 15.711 11.978 -11.094 1.00 95.19 99 GLU A O 1
ATOM 802 N N . VAL A 1 100 ? 14.631 10.780 -12.665 1.00 94.25 100 VAL A N 1
ATOM 803 C CA . VAL A 1 100 ? 14.570 11.834 -13.685 1.00 94.25 100 VAL A CA 1
ATOM 804 C C . VAL A 1 100 ? 13.411 12.806 -13.447 1.00 94.25 100 VAL A C 1
ATOM 806 O O . VAL A 1 100 ? 13.623 14.019 -13.383 1.00 94.25 100 VAL A O 1
ATOM 809 N N . ILE A 1 101 ? 12.174 12.306 -13.346 1.00 92.44 101 ILE A N 1
ATOM 810 C CA . ILE A 1 101 ? 10.960 13.150 -13.347 1.00 92.44 101 ILE A CA 1
ATOM 811 C C . ILE A 1 101 ? 10.272 13.288 -11.988 1.00 92.44 101 ILE A C 1
ATOM 813 O O . ILE A 1 101 ? 9.335 14.079 -11.861 1.00 92.44 101 ILE A O 1
ATOM 817 N N . GLY A 1 102 ? 10.734 12.569 -10.966 1.00 88.69 102 GLY A N 1
ATOM 818 C CA . GLY A 1 102 ? 10.287 12.662 -9.573 1.00 88.69 102 GLY A CA 1
ATOM 819 C C . GLY A 1 102 ? 8.918 12.045 -9.282 1.00 88.69 102 GLY A C 1
ATOM 820 O O . GLY A 1 102 ? 8.672 11.612 -8.159 1.00 88.69 102 GLY A O 1
ATOM 821 N N . LYS A 1 103 ? 8.010 11.990 -10.263 1.00 87.12 103 LYS A N 1
ATOM 822 C CA . LYS A 1 103 ? 6.688 11.382 -10.095 1.00 87.12 103 LYS A CA 1
ATOM 823 C C . LYS A 1 103 ? 6.159 10.810 -11.403 1.00 87.12 103 LYS A C 1
ATOM 825 O O . LYS A 1 103 ? 6.024 11.526 -12.390 1.00 87.12 103 LYS A O 1
ATOM 830 N N . VAL A 1 104 ? 5.750 9.546 -11.351 1.00 84.19 104 VAL A N 1
ATOM 831 C CA . VAL A 1 104 ? 4.944 8.872 -12.374 1.00 84.19 104 VAL A CA 1
ATOM 832 C C . VAL A 1 104 ? 3.798 8.162 -11.663 1.00 84.19 104 VAL A C 1
ATOM 834 O O . VAL A 1 104 ? 4.023 7.581 -10.601 1.00 84.19 104 VAL A O 1
ATOM 837 N N . PRO A 1 105 ? 2.559 8.196 -12.182 1.00 84.44 105 PRO A N 1
ATOM 838 C CA . PRO A 1 105 ? 1.508 7.350 -11.639 1.00 84.44 105 PRO A CA 1
ATOM 839 C C . PRO A 1 105 ? 1.921 5.876 -11.762 1.00 84.44 105 PRO A C 1
ATOM 841 O O . PRO A 1 105 ? 2.069 5.375 -12.878 1.00 84.44 105 PRO A O 1
ATOM 844 N N . TRP A 1 106 ? 2.089 5.192 -10.624 1.00 84.44 106 TRP A N 1
ATOM 845 C CA . TRP A 1 106 ? 2.541 3.794 -10.564 1.00 84.44 106 TRP A CA 1
ATOM 846 C C . TRP A 1 106 ? 1.771 2.888 -11.525 1.00 84.44 106 TRP A C 1
ATOM 848 O O . TRP A 1 106 ? 2.338 2.054 -12.212 1.00 84.44 106 TRP A O 1
ATOM 858 N N . THR A 1 107 ? 0.470 3.107 -11.633 1.00 81.69 107 THR A N 1
ATOM 859 C CA . THR A 1 107 ? -0.446 2.289 -12.423 1.00 81.69 107 THR A CA 1
ATOM 860 C C . THR A 1 107 ? -0.246 2.449 -13.924 1.00 81.69 107 THR A C 1
ATOM 862 O O . THR A 1 107 ? -0.287 1.466 -14.658 1.00 81.69 107 THR A O 1
ATOM 865 N N . HIS A 1 108 ? 0.054 3.668 -14.379 1.00 83.19 108 HIS A N 1
ATOM 866 C CA . HIS A 1 108 ? 0.456 3.918 -15.759 1.00 83.19 108 HIS A CA 1
ATOM 867 C C . HIS A 1 108 ? 1.788 3.233 -16.063 1.00 83.19 108 HIS A C 1
ATOM 869 O O . HIS A 1 108 ? 1.908 2.566 -17.087 1.00 83.19 108 HIS A O 1
ATOM 875 N N . PHE A 1 109 ? 2.775 3.375 -15.174 1.00 91.12 109 PHE A N 1
ATOM 876 C CA . PHE A 1 109 ? 4.076 2.733 -15.338 1.00 91.12 109 PHE A CA 1
ATOM 877 C C . PHE A 1 109 ? 3.946 1.201 -15.378 1.00 91.12 109 PHE A C 1
ATOM 879 O O . PHE A 1 109 ? 4.384 0.573 -16.340 1.00 91.12 109 PHE A O 1
ATOM 886 N N . GLN A 1 110 ? 3.271 0.616 -14.385 1.00 92.19 110 GLN A N 1
ATOM 887 C CA . GLN A 1 110 ? 3.060 -0.824 -14.249 1.00 92.19 110 GLN A CA 1
ATOM 888 C C . GLN A 1 110 ? 2.330 -1.409 -15.458 1.00 92.19 110 GLN A C 1
ATOM 890 O O . GLN A 1 110 ? 2.731 -2.459 -15.955 1.00 92.19 110 GLN A O 1
ATOM 895 N N . TYR A 1 111 ? 1.291 -0.731 -15.957 1.00 89.62 111 TYR A N 1
ATOM 896 C CA . TYR A 1 111 ? 0.557 -1.181 -17.137 1.00 89.62 111 TYR A CA 1
ATOM 897 C C . TYR A 1 111 ? 1.468 -1.327 -18.359 1.00 89.62 111 TYR A C 1
ATOM 899 O O . TYR A 1 111 ? 1.490 -2.387 -18.983 1.00 89.62 111 TYR A O 1
ATOM 907 N N . TRP A 1 112 ? 2.233 -0.283 -18.697 1.00 91.06 112 TRP A N 1
ATOM 908 C CA . TRP A 1 112 ? 3.118 -0.322 -19.864 1.00 91.06 112 TRP A CA 1
ATOM 909 C C . TRP A 1 112 ? 4.279 -1.286 -19.669 1.00 91.06 112 TRP A C 1
ATOM 911 O O . TRP A 1 112 ? 4.619 -2.010 -20.600 1.00 91.06 112 TRP A O 1
ATOM 921 N N . PHE A 1 113 ? 4.842 -1.352 -18.461 1.00 94.75 113 PHE A N 1
ATOM 922 C CA . PHE A 1 113 ? 5.904 -2.300 -18.149 1.00 94.75 113 PHE A CA 1
ATOM 923 C C . PHE A 1 113 ? 5.438 -3.747 -18.354 1.00 94.75 113 PHE A C 1
ATOM 925 O O . PHE A 1 113 ? 6.105 -4.513 -19.051 1.00 94.75 113 PHE A O 1
ATOM 932 N N . GLN A 1 114 ? 4.271 -4.110 -17.809 1.00 93.25 114 GLN A N 1
ATOM 933 C CA . GLN A 1 114 ? 3.714 -5.455 -17.960 1.00 93.25 114 GLN A CA 1
ATOM 934 C C . GLN A 1 114 ? 3.376 -5.750 -19.421 1.00 93.25 114 GLN A C 1
ATOM 936 O O . GLN A 1 114 ? 3.802 -6.766 -19.956 1.00 93.25 114 GLN A O 1
ATOM 941 N N . ARG A 1 115 ? 2.695 -4.818 -20.097 1.00 89.81 115 ARG A N 1
ATOM 942 C CA . ARG A 1 115 ? 2.326 -4.953 -21.509 1.00 89.81 115 ARG A CA 1
ATOM 943 C C . ARG A 1 115 ? 3.553 -5.214 -22.391 1.00 89.81 115 ARG A C 1
ATOM 945 O O . ARG A 1 115 ? 3.525 -6.121 -23.219 1.00 89.81 115 ARG A O 1
ATOM 952 N N . PHE A 1 116 ? 4.632 -4.452 -22.205 1.00 92.62 116 PHE A N 1
ATOM 953 C CA . PHE A 1 116 ? 5.875 -4.659 -22.948 1.00 92.62 116 PHE A CA 1
ATOM 954 C C . PHE A 1 116 ? 6.588 -5.958 -22.558 1.00 92.62 116 PHE A C 1
ATOM 956 O O . PHE A 1 116 ? 7.170 -6.605 -23.428 1.00 92.62 116 PHE A O 1
ATOM 963 N N . SER A 1 117 ? 6.524 -6.360 -21.286 1.00 93.06 117 SER A N 1
ATOM 964 C CA . SER A 1 117 ? 7.073 -7.642 -20.820 1.00 93.06 117 SER A CA 1
ATOM 965 C C . SER A 1 117 ? 6.347 -8.838 -21.443 1.00 93.06 117 SER A C 1
ATOM 967 O O . SER A 1 117 ? 6.982 -9.843 -21.751 1.00 93.06 117 SER A O 1
ATOM 969 N N . ASP A 1 118 ? 5.049 -8.697 -21.721 1.00 91.31 118 ASP A N 1
ATOM 970 C CA . ASP A 1 118 ? 4.227 -9.710 -22.395 1.00 91.31 118 ASP A CA 1
ATOM 971 C C . ASP A 1 118 ? 4.470 -9.772 -23.921 1.00 91.31 118 ASP A C 1
ATOM 973 O O . ASP A 1 118 ? 3.826 -10.549 -24.624 1.00 91.31 118 ASP A O 1
ATOM 977 N N . GLY A 1 119 ? 5.379 -8.949 -24.461 1.00 87.94 119 GLY A N 1
ATOM 978 C CA . GLY A 1 119 ? 5.704 -8.899 -25.893 1.00 87.94 119 GLY A CA 1
ATOM 979 C C . GLY A 1 119 ? 4.834 -7.945 -26.722 1.00 87.94 119 GLY A C 1
ATOM 980 O O . GLY A 1 119 ? 5.064 -7.793 -27.923 1.00 87.94 119 GLY A O 1
ATOM 981 N N . ASN A 1 120 ? 3.866 -7.257 -26.105 1.00 87.69 120 ASN A N 1
ATOM 982 C CA . ASN A 1 120 ? 2.984 -6.307 -26.792 1.00 87.69 120 ASN A CA 1
ATOM 983 C C . ASN A 1 120 ? 3.653 -4.938 -26.898 1.00 87.69 120 ASN A C 1
ATOM 985 O O . ASN A 1 120 ? 3.458 -4.054 -26.067 1.00 87.69 120 ASN A O 1
ATOM 989 N N . TRP A 1 121 ? 4.501 -4.796 -27.908 1.00 84.88 121 TRP A N 1
ATOM 990 C CA . TRP A 1 121 ? 5.441 -3.688 -28.034 1.00 84.88 121 TRP A CA 1
ATOM 991 C C . TRP A 1 121 ? 4.925 -2.458 -28.796 1.00 84.88 121 TRP A C 1
ATOM 993 O O . TRP A 1 121 ? 5.686 -1.516 -29.019 1.00 84.88 121 TRP A O 1
ATOM 1003 N N . ASP A 1 122 ? 3.663 -2.455 -29.219 1.00 83.94 122 ASP A N 1
ATOM 1004 C CA . ASP A 1 122 ? 3.023 -1.278 -29.796 1.00 83.94 122 ASP A CA 1
ATOM 1005 C C . ASP A 1 122 ? 2.720 -0.234 -28.714 1.00 83.94 122 ASP A C 1
ATOM 1007 O O . ASP A 1 122 ? 2.428 -0.545 -27.556 1.00 83.94 122 ASP A O 1
ATOM 1011 N N . PHE A 1 123 ? 2.765 1.040 -29.099 1.00 79.12 123 PHE A N 1
ATOM 1012 C CA . PHE A 1 123 ? 2.556 2.130 -28.150 1.00 79.12 123 PHE A CA 1
ATOM 1013 C C . PHE A 1 123 ? 1.072 2.393 -27.873 1.00 79.12 123 PHE A C 1
ATOM 1015 O O . PHE A 1 123 ? 0.799 3.191 -26.980 1.00 79.12 123 PHE A O 1
ATOM 1022 N N . GLY A 1 124 ? 0.146 1.703 -28.560 1.00 68.31 124 GLY A N 1
ATOM 1023 C CA . GLY A 1 124 ? -1.311 1.804 -28.424 1.00 68.31 124 GLY A CA 1
ATOM 1024 C C . GLY A 1 124 ? -1.901 3.218 -28.573 1.00 68.31 124 GLY A C 1
ATOM 1025 O O . GLY A 1 124 ? -1.238 4.227 -28.352 1.00 68.31 124 GLY A O 1
ATOM 1026 N N . GLU A 1 125 ? -3.194 3.312 -28.890 1.00 61.28 125 GLU A N 1
ATOM 1027 C CA . GLU A 1 125 ? -3.930 4.594 -28.844 1.00 61.28 125 GLU A CA 1
ATOM 1028 C C . GLU A 1 125 ? -4.577 4.859 -27.475 1.00 61.28 125 GLU A C 1
ATOM 1030 O O . GLU A 1 125 ? -4.858 6.002 -27.121 1.00 61.28 125 GLU A O 1
ATOM 1035 N N . SER A 1 126 ? -4.792 3.815 -26.667 1.00 53.28 126 SER A N 1
ATOM 1036 C CA . SER A 1 126 ? -5.470 3.954 -25.377 1.00 53.28 126 SER A CA 1
ATOM 1037 C C . SER A 1 126 ? -4.501 4.427 -24.287 1.00 53.28 126 SER A C 1
ATOM 1039 O O . SER A 1 126 ? -3.418 3.843 -24.145 1.00 53.28 126 SER A O 1
ATOM 1041 N N . PRO A 1 127 ? -4.875 5.414 -23.447 1.00 56.06 127 PRO A N 1
ATOM 1042 C CA . PRO A 1 127 ? -4.213 5.589 -22.160 1.00 56.06 127 PRO A CA 1
ATOM 1043 C C . PRO A 1 127 ? -4.296 4.270 -21.379 1.00 56.06 127 PRO A C 1
ATOM 1045 O O . PRO A 1 127 ? -5.201 3.459 -21.619 1.00 56.06 127 PRO A O 1
ATOM 1048 N N . ALA A 1 128 ? -3.339 4.031 -20.474 1.00 57.56 128 ALA A N 1
ATOM 1049 C CA . ALA A 1 128 ? -3.452 2.889 -19.570 1.00 57.56 128 ALA A CA 1
ATOM 1050 C C . ALA A 1 128 ? -4.843 2.940 -18.913 1.00 57.56 128 ALA A C 1
ATOM 1052 O O . ALA A 1 128 ? -5.302 4.045 -18.600 1.00 57.56 128 ALA A O 1
ATOM 1053 N N . PRO A 1 129 ? -5.533 1.801 -18.731 1.00 58.3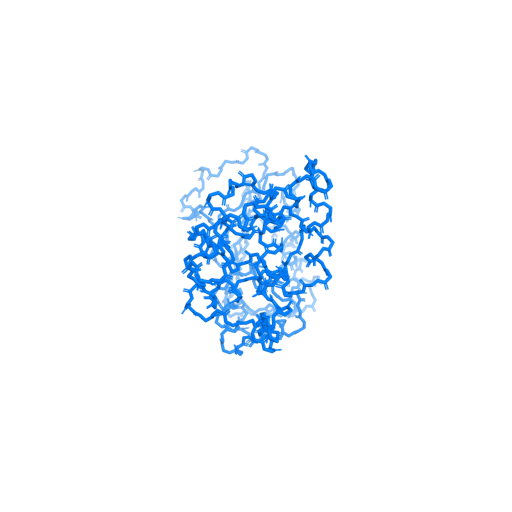1 129 PRO A N 1
ATOM 1054 C CA . PRO A 1 129 ? -6.787 1.794 -17.999 1.00 58.31 129 PRO A CA 1
ATOM 1055 C C . PRO A 1 129 ? -6.542 2.510 -16.674 1.00 58.31 129 PRO A C 1
ATOM 1057 O O . PRO A 1 129 ? -5.579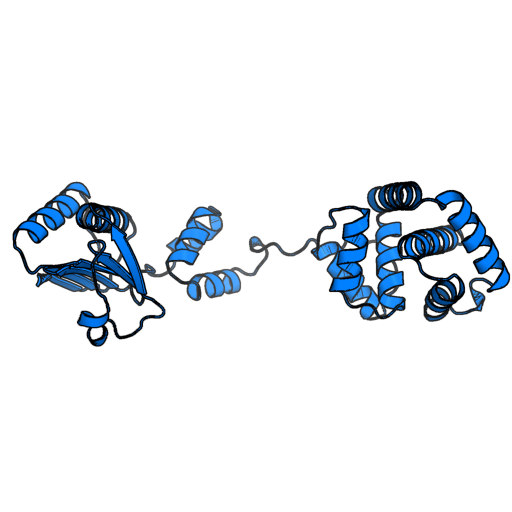 2.196 -15.966 1.00 58.31 129 PRO A O 1
ATOM 1060 N N . MET A 1 130 ? -7.359 3.531 -16.401 1.00 57.62 130 MET A N 1
ATOM 1061 C CA . MET A 1 130 ? -7.296 4.260 -15.143 1.00 57.62 130 MET A CA 1
ATOM 1062 C C . MET A 1 130 ? -7.313 3.208 -14.041 1.00 57.62 130 MET A C 1
ATOM 1064 O O . MET A 1 130 ? -8.136 2.292 -14.078 1.00 57.62 130 MET A O 1
ATOM 1068 N N . ALA A 1 131 ? -6.320 3.263 -13.158 1.00 59.94 131 ALA A N 1
ATOM 1069 C CA . ALA A 1 131 ? -6.199 2.268 -12.110 1.00 59.94 131 ALA A CA 1
ATOM 1070 C C . ALA A 1 131 ? -7.534 2.166 -11.385 1.00 59.94 131 ALA A C 1
ATOM 1072 O O . ALA A 1 131 ? -8.033 3.220 -10.987 1.00 59.94 131 ALA A O 1
ATOM 1073 N N . PRO A 1 132 ? -8.096 0.961 -11.211 1.00 64.06 132 PRO A N 1
ATOM 1074 C CA . PRO A 1 132 ? -9.270 0.832 -10.380 1.00 64.06 132 PRO A CA 1
ATOM 1075 C C . PRO A 1 132 ? -8.895 1.352 -8.994 1.00 64.06 132 PRO A C 1
ATOM 1077 O O . PRO A 1 132 ? -7.990 0.834 -8.331 1.00 64.06 132 PRO A O 1
ATOM 1080 N N . GLU A 1 133 ? -9.543 2.433 -8.586 1.00 74.38 133 GLU A N 1
ATOM 1081 C CA . GLU A 1 133 ? -9.466 2.920 -7.228 1.00 74.38 133 GLU A CA 1
ATOM 1082 C C . GLU A 1 133 ? -10.115 1.883 -6.312 1.00 74.38 133 GLU A C 1
ATOM 1084 O O . GLU A 1 133 ? -10.877 1.011 -6.734 1.00 74.38 133 GLU A O 1
ATOM 1089 N N . PHE A 1 134 ? -9.862 1.987 -5.011 1.00 76.56 134 PHE A N 1
ATOM 1090 C CA . PHE A 1 134 ? -10.510 1.107 -4.038 1.00 76.56 134 PHE A CA 1
ATOM 1091 C C . PHE A 1 134 ? -12.048 1.096 -4.186 1.00 76.56 134 PHE A C 1
ATOM 1093 O O . PHE A 1 134 ? -12.701 0.091 -3.917 1.00 76.56 134 PHE A O 1
ATOM 1100 N N . MET A 1 135 ? -12.619 2.214 -4.643 1.00 71.69 135 MET A N 1
ATOM 1101 C CA . MET A 1 135 ? -14.048 2.392 -4.901 1.00 71.69 135 MET A CA 1
ATOM 1102 C C . MET A 1 135 ? -14.556 1.698 -6.172 1.00 71.69 135 MET A C 1
ATOM 1104 O O . MET A 1 135 ? -15.758 1.465 -6.276 1.00 71.69 135 MET A O 1
ATOM 1108 N N . ASP A 1 136 ? -13.662 1.342 -7.093 1.00 80.62 136 ASP A N 1
ATOM 1109 C CA . ASP A 1 136 ? -13.991 0.621 -8.327 1.00 80.62 136 ASP A CA 1
ATOM 1110 C C . ASP A 1 136 ? -14.059 -0.898 -8.105 1.00 80.62 136 ASP A C 1
ATOM 1112 O O . ASP A 1 136 ? -14.510 -1.649 -8.973 1.00 80.62 136 ASP A O 1
ATOM 1116 N N . LEU A 1 137 ? -13.639 -1.377 -6.927 1.00 83.88 137 LEU A N 1
ATOM 1117 C CA . LEU A 1 137 ? -13.789 -2.777 -6.550 1.00 83.88 137 LEU A CA 1
ATOM 1118 C C . LEU A 1 137 ? -15.276 -3.144 -6.408 1.00 83.88 137 LEU A C 1
ATOM 1120 O O . LEU A 1 137 ? -16.054 -2.384 -5.821 1.00 83.88 137 LEU A O 1
ATOM 1124 N N . PRO A 1 138 ? -15.688 -4.352 -6.843 1.00 87.94 138 PRO A N 1
ATOM 1125 C CA . PRO A 1 138 ? -17.039 -4.833 -6.604 1.00 87.94 138 PRO A CA 1
ATOM 1126 C C . PRO A 1 138 ? -17.384 -4.776 -5.118 1.00 87.94 138 PRO A C 1
ATOM 1128 O O . PRO A 1 138 ? -16.588 -5.173 -4.263 1.00 87.94 138 PRO A O 1
ATOM 1131 N N . ILE A 1 139 ? -18.611 -4.357 -4.802 1.00 82.62 139 ILE A N 1
ATOM 1132 C CA . ILE A 1 139 ? -19.029 -4.140 -3.414 1.00 82.62 139 ILE A CA 1
ATOM 1133 C C . ILE A 1 139 ? -18.844 -5.374 -2.514 1.00 82.62 139 ILE A C 1
ATOM 1135 O O . ILE A 1 139 ? -18.567 -5.243 -1.323 1.00 82.62 139 ILE A O 1
ATOM 1139 N N . GLY A 1 140 ? -18.963 -6.580 -3.079 1.00 82.44 140 GLY A N 1
ATOM 1140 C CA . GLY A 1 140 ? -18.688 -7.825 -2.362 1.00 82.44 140 GLY A CA 1
ATOM 1141 C C . GLY A 1 140 ? -17.245 -7.911 -1.856 1.00 82.44 140 GLY A C 1
ATOM 1142 O O . GLY A 1 140 ? -17.032 -8.267 -0.704 1.00 82.44 140 GLY A O 1
ATOM 1143 N N . ILE A 1 141 ? -16.266 -7.507 -2.672 1.00 86.12 141 ILE A N 1
ATOM 1144 C CA . ILE A 1 141 ? -14.842 -7.508 -2.309 1.00 86.12 141 ILE A CA 1
ATOM 1145 C C . ILE A 1 141 ? -14.561 -6.463 -1.228 1.00 86.12 141 ILE A C 1
ATOM 1147 O O . ILE A 1 141 ? -13.911 -6.772 -0.231 1.00 86.12 141 ILE A O 1
ATOM 1151 N N . VAL A 1 142 ? -15.106 -5.252 -1.379 1.00 87.56 142 VAL A N 1
ATOM 1152 C CA . VAL A 1 142 ? -14.965 -4.179 -0.380 1.00 87.56 142 VAL A CA 1
ATOM 1153 C C . VAL A 1 142 ? -15.503 -4.625 0.981 1.00 87.56 142 VAL A C 1
ATOM 1155 O O . VAL A 1 142 ? -14.836 -4.429 1.996 1.00 87.56 142 VAL A O 1
ATOM 1158 N N . LYS A 1 143 ? -16.672 -5.279 1.016 1.00 83.81 143 LYS A N 1
ATOM 1159 C CA . LYS A 1 143 ? -17.234 -5.837 2.254 1.00 83.81 143 LYS A CA 1
ATOM 1160 C C . LYS A 1 143 ? -16.311 -6.877 2.882 1.00 83.81 143 LYS A C 1
ATOM 1162 O O . LYS A 1 143 ? -16.002 -6.742 4.061 1.00 83.81 143 LYS A O 1
ATOM 1167 N N . THR A 1 144 ? -15.808 -7.832 2.099 1.00 85.75 144 THR A N 1
ATOM 1168 C CA . THR A 1 144 ? -14.865 -8.850 2.586 1.00 85.75 144 THR A CA 1
ATOM 1169 C C . THR A 1 144 ? -13.613 -8.219 3.198 1.00 85.75 144 THR A C 1
ATOM 1171 O O . THR A 1 144 ? -13.157 -8.656 4.252 1.00 85.75 144 THR A O 1
ATOM 1174 N N . ILE A 1 145 ? -13.058 -7.168 2.587 1.00 87.69 145 ILE A N 1
ATOM 1175 C CA . ILE A 1 145 ? -11.886 -6.460 3.127 1.00 87.69 145 ILE A CA 1
ATOM 1176 C C . ILE A 1 145 ? -12.213 -5.816 4.479 1.00 87.69 145 ILE A C 1
ATOM 1178 O O . ILE A 1 145 ? -11.456 -5.982 5.435 1.00 87.69 145 ILE A O 1
ATOM 1182 N N . ILE A 1 146 ? -13.345 -5.109 4.576 1.00 85.50 146 ILE A N 1
ATOM 1183 C CA . ILE A 1 146 ? -13.770 -4.451 5.819 1.00 85.50 146 ILE A CA 1
ATOM 1184 C C . ILE A 1 146 ? -14.011 -5.493 6.924 1.00 85.50 146 ILE A C 1
ATOM 1186 O O . ILE A 1 146 ? -13.572 -5.287 8.051 1.00 85.50 146 ILE A O 1
ATOM 1190 N N . GLU A 1 147 ? -14.653 -6.621 6.609 1.00 81.75 147 GLU A N 1
ATOM 1191 C CA . GLU A 1 147 ? -14.922 -7.712 7.559 1.00 81.75 147 GLU A CA 1
ATOM 1192 C C . GLU A 1 147 ? -13.646 -8.371 8.102 1.00 81.75 147 GLU A C 1
ATOM 1194 O O . GLU A 1 147 ? -13.629 -8.813 9.251 1.00 81.75 147 GLU A O 1
ATOM 1199 N N . ASN A 1 148 ? -12.571 -8.410 7.309 1.00 81.88 148 ASN A N 1
ATOM 1200 C CA . ASN A 1 148 ? -11.273 -8.953 7.723 1.00 81.88 148 ASN A CA 1
ATOM 1201 C C . ASN A 1 148 ? -10.376 -7.929 8.443 1.00 81.88 148 ASN A C 1
ATOM 1203 O O . ASN A 1 148 ? -9.343 -8.303 9.000 1.00 81.88 148 ASN A O 1
ATOM 1207 N N . CYS A 1 149 ? -10.745 -6.646 8.455 1.00 78.62 149 CYS A N 1
ATOM 1208 C CA . CYS A 1 149 ? -10.018 -5.619 9.195 1.00 78.62 149 CYS A CA 1
ATOM 1209 C C . CYS A 1 149 ? -10.296 -5.714 10.700 1.00 78.62 149 CYS A C 1
ATOM 1211 O O . CYS A 1 149 ? -11.406 -6.037 11.123 1.00 78.62 149 CYS A O 1
ATOM 1213 N N . ASP A 1 150 ? -9.309 -5.363 11.526 1.00 71.31 150 ASP A N 1
ATOM 1214 C CA . ASP A 1 150 ? -9.536 -5.197 12.961 1.00 71.31 150 ASP A CA 1
ATOM 1215 C C . ASP A 1 150 ? -10.383 -3.946 13.267 1.00 71.31 150 ASP A C 1
ATOM 1217 O O . ASP A 1 150 ? -10.594 -3.083 12.412 1.00 71.31 150 ASP A O 1
ATOM 1221 N N . TYR A 1 151 ? -10.868 -3.826 14.507 1.00 69.62 151 TYR A N 1
ATOM 1222 C CA . TYR A 1 151 ? -11.716 -2.702 14.918 1.00 69.62 151 TYR A CA 1
ATOM 1223 C C . TYR A 1 151 ? -11.076 -1.330 14.650 1.00 69.62 151 TYR A C 1
ATOM 1225 O O . TYR A 1 151 ? -11.762 -0.393 14.241 1.00 69.62 151 TYR A O 1
ATOM 1233 N N . SER A 1 152 ? -9.764 -1.212 14.870 1.00 70.12 152 SER A N 1
ATOM 1234 C CA . SER A 1 152 ? -9.045 0.050 14.687 1.00 70.12 152 SER A CA 1
ATOM 1235 C C . SER A 1 152 ? -9.054 0.461 13.218 1.00 70.12 152 SER A C 1
ATOM 1237 O O . SER A 1 152 ? -9.423 1.584 12.884 1.00 70.12 152 SER A O 1
ATOM 1239 N N . ASN A 1 153 ? -8.733 -0.474 12.327 1.00 78.00 153 ASN A N 1
ATOM 1240 C CA . ASN A 1 153 ? -8.710 -0.249 10.890 1.00 78.00 153 ASN A CA 1
ATOM 1241 C C . ASN A 1 153 ? -10.117 -0.037 10.331 1.00 78.00 153 ASN A C 1
ATOM 1243 O O . ASN A 1 153 ? -10.305 0.839 9.493 1.00 78.00 153 ASN A O 1
ATOM 1247 N N . GLN A 1 154 ? -11.130 -0.746 10.834 1.00 79.88 154 GLN A N 1
ATOM 1248 C CA . GLN A 1 154 ? -12.523 -0.476 10.468 1.00 79.88 154 GLN A CA 1
ATOM 1249 C C . GLN A 1 154 ? -12.963 0.936 10.881 1.00 79.88 154 GLN A C 1
ATOM 1251 O O . GLN A 1 154 ? -13.676 1.605 10.130 1.00 79.88 154 GLN A O 1
ATOM 1256 N N . TRP A 1 155 ? -12.520 1.425 12.045 1.00 74.62 155 TRP A N 1
ATOM 1257 C CA . TRP A 1 155 ? -12.783 2.797 12.478 1.00 74.62 155 TRP A CA 1
ATOM 1258 C C . TRP A 1 155 ? -12.099 3.827 11.577 1.00 74.62 155 TRP A C 1
ATOM 1260 O O . TRP A 1 155 ? -12.721 4.819 11.204 1.00 74.62 155 TRP A O 1
ATOM 1270 N N . THR A 1 156 ? -10.862 3.565 11.159 1.00 80.88 156 THR A N 1
ATOM 1271 C CA . THR A 1 156 ? -10.170 4.387 10.160 1.00 80.88 156 THR A CA 1
ATOM 1272 C C . THR A 1 156 ? -10.925 4.379 8.828 1.00 80.88 156 THR A C 1
ATOM 1274 O O . THR A 1 156 ? -11.234 5.434 8.286 1.00 80.88 156 THR A O 1
ATOM 1277 N N . LEU A 1 157 ? -11.330 3.214 8.315 1.00 85.62 157 LEU A N 1
ATOM 1278 C CA . LEU A 1 157 ? -12.091 3.112 7.060 1.00 85.62 157 LEU A CA 1
ATOM 1279 C C . LEU A 1 157 ? -13.416 3.884 7.122 1.00 85.62 157 LEU A C 1
ATOM 1281 O O . LEU A 1 157 ? -13.816 4.528 6.152 1.00 85.62 157 LEU A O 1
ATOM 1285 N N . ARG A 1 158 ? -14.076 3.883 8.284 1.00 83.25 158 ARG A N 1
ATOM 1286 C CA . ARG A 1 158 ? -15.304 4.646 8.533 1.00 83.25 158 ARG A CA 1
ATOM 1287 C C . ARG A 1 158 ? -15.118 6.161 8.377 1.00 83.25 158 ARG A C 1
ATOM 1289 O O . ARG A 1 158 ? -16.085 6.839 8.029 1.00 83.25 158 ARG A O 1
ATOM 1296 N N . THR A 1 159 ? -13.940 6.711 8.678 1.00 83.50 159 THR A N 1
ATOM 1297 C CA . THR A 1 159 ? -13.691 8.164 8.621 1.00 83.50 159 THR A CA 1
ATOM 1298 C C . THR A 1 159 ? -13.197 8.636 7.257 1.00 83.50 159 THR A C 1
ATOM 1300 O O . THR A 1 159 ? -13.384 9.806 6.933 1.00 83.50 159 THR A O 1
ATOM 1303 N N . VAL A 1 160 ? -12.643 7.738 6.436 1.00 83.69 160 VAL A N 1
ATOM 1304 C CA . VAL A 1 160 ? -12.069 8.070 5.121 1.00 83.69 160 VAL A CA 1
ATOM 1305 C C . VAL A 1 160 ? -13.123 8.541 4.115 1.00 83.69 160 VAL A C 1
ATOM 1307 O O . VAL A 1 160 ? -12.894 9.517 3.404 1.00 83.69 160 VAL A O 1
ATOM 1310 N N . SER A 1 161 ? -14.284 7.877 4.020 1.00 84.81 161 SER A N 1
ATOM 1311 C CA . SER A 1 161 ? -15.314 8.265 3.045 1.00 84.81 161 SER A CA 1
ATOM 1312 C C . SER A 1 161 ? -16.742 7.964 3.499 1.00 84.81 161 SER A C 1
ATOM 1314 O O . SER A 1 161 ? -17.000 7.057 4.292 1.00 84.81 161 SER A O 1
ATOM 1316 N N . ARG A 1 162 ? -17.715 8.709 2.947 1.00 83.38 162 ARG A N 1
ATOM 1317 C CA . ARG A 1 162 ? -19.149 8.472 3.205 1.00 83.38 162 ARG A CA 1
ATOM 1318 C C . ARG A 1 162 ? -19.594 7.079 2.753 1.00 83.38 162 ARG A C 1
ATOM 1320 O O . ARG A 1 162 ? -20.443 6.482 3.405 1.00 83.38 162 ARG A O 1
ATOM 1327 N N . HIS A 1 163 ? -19.028 6.570 1.661 1.00 82.69 163 HIS A N 1
ATOM 1328 C CA . HIS A 1 163 ? -19.393 5.265 1.117 1.00 82.69 163 HIS A CA 1
ATOM 1329 C C . HIS A 1 163 ? -18.872 4.124 1.999 1.00 82.69 163 HIS A C 1
ATOM 1331 O O . HIS A 1 163 ? -19.646 3.257 2.399 1.00 82.69 163 HIS A O 1
ATOM 1337 N N . LEU A 1 164 ? -17.595 4.177 2.395 1.00 86.56 164 LEU A N 1
ATOM 1338 C CA . LEU A 1 164 ? -17.007 3.232 3.348 1.00 86.56 164 LEU A CA 1
ATOM 1339 C C . LEU A 1 164 ? -17.744 3.253 4.684 1.00 86.56 164 LEU A C 1
ATOM 1341 O O . LEU A 1 164 ? -18.054 2.199 5.230 1.00 86.56 164 LEU A O 1
ATOM 1345 N N . LYS A 1 165 ? -18.095 4.445 5.179 1.00 85.38 165 LYS A N 1
ATOM 1346 C CA . LYS A 1 165 ? -18.883 4.606 6.402 1.00 85.38 165 LYS A CA 1
ATOM 1347 C C . LYS A 1 165 ? -20.184 3.812 6.364 1.00 85.38 165 LYS A C 1
ATOM 1349 O O . LYS A 1 165 ? -20.484 3.148 7.349 1.00 85.38 165 LYS A O 1
ATOM 1354 N N . ILE A 1 166 ? -20.931 3.870 5.258 1.00 83.94 166 ILE A N 1
ATOM 1355 C CA . ILE A 1 166 ? -22.189 3.123 5.100 1.00 83.94 166 ILE A CA 1
ATOM 1356 C C . ILE A 1 166 ? -21.926 1.620 5.200 1.00 83.94 166 ILE A C 1
ATOM 1358 O O . ILE A 1 166 ? -22.632 0.931 5.930 1.00 83.94 166 ILE A O 1
ATOM 1362 N N . HIS A 1 167 ? -20.889 1.113 4.532 1.00 84.00 167 HIS A N 1
ATOM 1363 C CA . HIS A 1 167 ? -20.579 -0.319 4.558 1.00 84.00 167 HIS A CA 1
ATOM 1364 C C . HIS A 1 167 ? -20.087 -0.790 5.921 1.00 84.00 167 HIS A C 1
ATOM 1366 O O . HIS A 1 167 ? -20.598 -1.785 6.420 1.00 84.00 167 HIS A O 1
ATOM 1372 N N . VAL A 1 168 ? -19.194 -0.039 6.571 1.00 81.69 168 VAL A N 1
ATOM 1373 C CA . VAL A 1 168 ? -18.762 -0.314 7.952 1.00 81.69 168 VAL A CA 1
ATOM 1374 C C . VAL A 1 168 ? -19.954 -0.265 8.920 1.00 81.69 168 VAL A C 1
ATOM 1376 O O . VAL A 1 168 ? -20.039 -1.072 9.837 1.00 81.69 168 VAL A O 1
ATOM 1379 N N . ASP A 1 169 ? -20.895 0.666 8.723 1.00 73.81 169 ASP A N 1
ATOM 1380 C CA . ASP A 1 169 ? -22.109 0.806 9.541 1.00 73.81 169 ASP A CA 1
ATOM 1381 C C . ASP A 1 169 ? -23.112 -0.345 9.376 1.00 73.81 169 ASP A C 1
ATOM 1383 O O . ASP A 1 169 ? -23.871 -0.625 10.306 1.00 73.81 169 ASP A O 1
ATOM 1387 N N . LEU A 1 170 ? -23.162 -0.963 8.193 1.00 75.12 170 LEU A N 1
ATOM 1388 C CA . LEU A 1 170 ? -24.057 -2.082 7.889 1.00 75.12 170 LEU A CA 1
ATOM 1389 C C . LEU A 1 170 ? -23.559 -3.406 8.472 1.00 75.12 170 LEU A C 1
ATOM 1391 O O . LEU A 1 170 ? -24.364 -4.313 8.693 1.00 75.12 170 LEU A O 1
ATOM 1395 N N . LEU A 1 171 ? -22.257 -3.523 8.730 1.00 70.12 171 LEU A N 1
ATOM 1396 C CA . LEU A 1 171 ? -21.700 -4.692 9.395 1.00 70.12 171 LEU A CA 1
ATOM 1397 C C . LEU A 1 171 ? -22.204 -4.773 10.841 1.00 70.12 171 LEU A C 1
ATOM 1399 O O . LEU A 1 171 ? -22.443 -3.768 11.519 1.00 70.12 171 LEU A O 1
ATOM 1403 N N . LYS A 1 172 ? -22.389 -6.007 11.324 1.00 63.75 172 LYS A N 1
ATOM 1404 C CA . LYS A 1 172 ? -22.701 -6.274 12.733 1.00 63.75 172 LYS A CA 1
ATOM 1405 C C . LYS A 1 172 ? -21.657 -5.552 13.588 1.00 63.75 172 LYS A C 1
ATOM 1407 O O . LYS A 1 172 ? -20.482 -5.596 13.241 1.00 63.75 172 LYS A O 1
ATOM 1412 N N . SER A 1 173 ? -22.097 -4.868 14.653 1.00 62.41 173 SER A N 1
ATOM 1413 C CA . SER A 1 173 ? -21.218 -3.974 15.421 1.00 62.41 173 SER A CA 1
ATOM 1414 C C . SER A 1 173 ? -19.883 -4.660 15.707 1.00 62.41 173 SER A C 1
ATOM 1416 O O . SER A 1 173 ? -19.884 -5.783 16.216 1.00 62.41 173 SER A O 1
ATOM 1418 N N . PRO A 1 174 ? -18.767 -4.018 15.333 1.00 60.53 174 PRO A N 1
ATOM 1419 C CA . PRO A 1 174 ? -17.478 -4.692 15.268 1.00 60.53 174 PRO A CA 1
ATOM 1420 C C . PRO A 1 174 ? -16.908 -5.011 16.647 1.00 60.53 174 PRO A C 1
ATOM 1422 O O . PRO A 1 174 ? -15.926 -5.735 16.724 1.00 60.53 174 PRO A O 1
ATOM 1425 N N . ILE A 1 175 ? -17.531 -4.493 17.715 1.00 69.00 175 ILE A N 1
ATOM 1426 C CA . ILE A 1 175 ? -17.196 -4.833 19.092 1.00 69.00 175 ILE A CA 1
ATOM 1427 C C . ILE A 1 175 ? -18.181 -5.889 19.585 1.00 69.00 175 ILE A C 1
ATOM 1429 O O . ILE A 1 175 ? -19.327 -5.589 19.925 1.00 69.00 175 ILE A O 1
ATOM 1433 N N . GLY A 1 176 ? -17.723 -7.133 19.667 1.00 79.75 176 GLY A N 1
ATOM 1434 C CA . GLY A 1 176 ? -18.475 -8.194 20.325 1.00 79.75 176 GLY A CA 1
ATOM 1435 C C . GLY A 1 176 ? -18.434 -8.037 21.843 1.00 79.75 176 GLY A C 1
ATOM 1436 O O . GLY A 1 176 ? -19.454 -8.164 22.521 1.00 79.75 176 GLY A O 1
ATOM 1437 N N . GLU A 1 177 ? -17.263 -7.739 22.394 1.00 88.62 17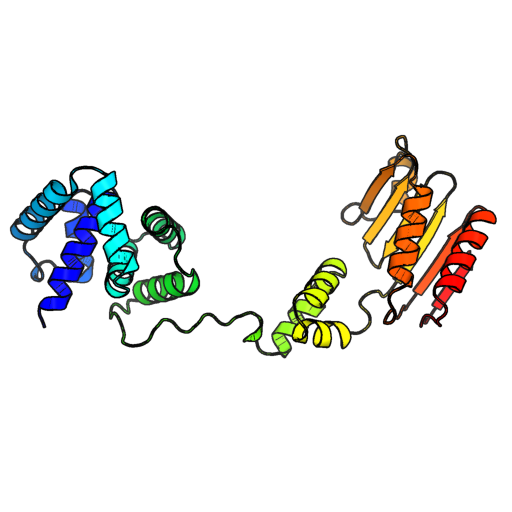7 GLU A N 1
ATOM 1438 C CA . GLU A 1 177 ? -17.023 -7.732 23.832 1.00 88.62 177 GLU A CA 1
ATOM 1439 C C . GLU A 1 177 ? -16.271 -6.479 24.287 1.00 88.62 177 GLU A C 1
ATOM 1441 O O . GLU A 1 177 ? -15.160 -6.217 23.831 1.00 88.62 177 GLU A O 1
ATOM 1446 N N . LEU A 1 178 ? -16.848 -5.761 25.255 1.00 93.19 178 LEU A N 1
ATOM 1447 C CA . LEU A 1 178 ? -16.173 -4.707 26.008 1.00 93.19 178 LEU A CA 1
ATOM 1448 C C . LEU A 1 178 ? -16.083 -5.133 27.473 1.00 93.19 178 LEU A C 1
ATOM 1450 O O . LEU A 1 178 ? -17.104 -5.389 28.116 1.00 93.19 178 LEU A O 1
ATOM 1454 N N . LYS A 1 179 ? -14.864 -5.214 28.009 1.00 94.00 179 LYS A N 1
ATOM 1455 C CA . LYS A 1 179 ? -14.640 -5.445 29.440 1.00 94.00 179 LYS A CA 1
ATOM 1456 C C . LYS A 1 179 ? -13.760 -4.361 30.015 1.00 94.00 179 LYS A C 1
ATOM 1458 O O . LYS A 1 179 ? -12.670 -4.142 29.502 1.00 94.00 179 LYS A O 1
ATOM 1463 N N . PHE A 1 180 ? -14.188 -3.754 31.104 1.00 95.81 180 PHE A N 1
ATOM 1464 C CA . PHE A 1 180 ? -13.378 -2.800 31.840 1.00 95.81 180 PHE A CA 1
ATOM 1465 C C . PHE A 1 180 ? -13.184 -3.304 33.266 1.00 95.81 180 PHE A C 1
ATOM 1467 O O . PHE A 1 180 ? -14.145 -3.708 33.925 1.00 95.81 180 PHE A O 1
ATOM 1474 N N . ARG A 1 181 ? -11.924 -3.369 33.704 1.00 93.31 181 ARG A N 1
ATOM 1475 C CA . ARG A 1 181 ? -11.560 -3.843 35.039 1.00 93.31 181 ARG A CA 1
ATOM 1476 C C . ARG A 1 181 ? -10.729 -2.813 35.775 1.00 93.31 181 ARG A C 1
ATOM 1478 O O . ARG A 1 181 ? -9.693 -2.403 35.252 1.00 93.31 181 ARG A O 1
ATOM 1485 N N . CYS A 1 182 ? -11.153 -2.498 36.987 1.00 92.94 182 CYS A N 1
ATOM 1486 C CA . CYS A 1 182 ? -10.437 -1.677 37.947 1.00 92.94 182 CYS A CA 1
ATOM 1487 C C . CYS A 1 182 ? -9.804 -2.612 38.981 1.00 92.94 182 CYS A C 1
ATOM 1489 O O . CYS A 1 182 ? -10.518 -3.248 39.760 1.00 92.94 182 CYS A O 1
ATOM 1491 N N . ASN A 1 183 ? -8.480 -2.759 38.933 1.00 88.06 183 ASN A N 1
ATOM 1492 C CA . ASN A 1 183 ? -7.720 -3.550 39.900 1.00 88.06 183 ASN A CA 1
ATOM 1493 C C . ASN A 1 183 ? -6.906 -2.609 40.804 1.00 88.06 183 ASN A C 1
ATOM 1495 O O . ASN A 1 183 ? -6.631 -1.473 40.421 1.00 88.06 183 ASN A O 1
ATOM 1499 N N . PHE A 1 184 ? -6.435 -3.098 41.954 1.00 82.81 184 PHE A N 1
ATOM 1500 C CA . PHE A 1 184 ? -5.707 -2.294 42.949 1.00 82.81 184 PHE A CA 1
ATOM 1501 C C . PHE A 1 184 ? -4.530 -1.456 42.417 1.00 82.81 184 PHE A C 1
ATOM 1503 O O . PHE A 1 184 ? -4.228 -0.410 42.987 1.00 82.81 184 PHE A O 1
ATOM 1510 N N . ASP A 1 185 ? -3.814 -1.912 41.386 1.00 85.69 185 ASP A N 1
ATOM 1511 C CA . ASP A 1 185 ? -2.611 -1.238 40.879 1.00 85.69 185 ASP A CA 1
ATOM 1512 C C . ASP A 1 185 ? -2.647 -0.884 39.382 1.00 85.69 185 ASP A C 1
ATOM 1514 O O . ASP A 1 185 ? -1.661 -0.337 38.874 1.00 85.69 185 ASP A O 1
ATOM 1518 N N . HIS A 1 186 ? -3.742 -1.199 38.680 1.00 91.31 186 HIS A N 1
ATOM 1519 C CA . HIS A 1 186 ? -3.924 -0.901 37.258 1.00 91.31 186 HIS A CA 1
ATOM 1520 C C . HIS A 1 186 ? -5.380 -1.042 36.799 1.00 91.31 186 HIS A C 1
ATOM 1522 O O . HIS A 1 186 ? -6.160 -1.822 37.346 1.00 91.31 186 HIS A O 1
ATOM 1528 N N . PHE A 1 187 ? -5.696 -0.384 35.688 1.00 93.69 187 PHE A N 1
ATOM 1529 C CA . PHE A 1 187 ? -6.943 -0.562 34.952 1.00 93.69 187 PHE A CA 1
ATOM 1530 C C . PHE A 1 187 ? -6.689 -1.358 33.676 1.00 93.69 187 PHE A C 1
ATOM 1532 O O . PHE A 1 187 ? -5.617 -1.270 33.073 1.00 93.69 187 PHE A O 1
ATOM 1539 N N . SER A 1 188 ? -7.680 -2.131 33.241 1.00 92.81 188 SER A N 1
ATOM 1540 C CA . SER A 1 188 ? -7.626 -2.833 31.959 1.00 92.81 188 SER A CA 1
ATOM 1541 C C . SER A 1 188 ? -8.912 -2.632 31.171 1.00 92.81 188 SER A C 1
ATOM 1543 O O . SER A 1 188 ? -10.006 -2.862 31.686 1.00 92.81 188 SER A O 1
ATOM 1545 N N . LEU A 1 189 ? -8.768 -2.243 29.908 1.00 94.00 189 LEU A N 1
ATOM 1546 C CA . LEU A 1 189 ? -9.841 -2.174 28.929 1.00 94.00 189 LEU A CA 1
ATOM 1547 C C . LEU A 1 189 ? -9.600 -3.251 27.874 1.00 94.00 189 LEU A C 1
ATOM 1549 O O . LEU A 1 189 ? -8.584 -3.254 27.182 1.00 94.00 189 LEU A O 1
ATOM 1553 N N . LYS A 1 190 ? -10.541 -4.181 27.755 1.00 91.19 190 LYS A N 1
ATOM 1554 C CA . LYS A 1 190 ? -10.549 -5.220 26.734 1.00 91.19 190 LYS A CA 1
ATOM 1555 C C . LYS A 1 190 ? -11.616 -4.906 25.698 1.00 91.19 190 LYS A C 1
ATOM 1557 O O . LYS A 1 190 ? -12.787 -4.773 26.053 1.00 91.19 190 LYS A O 1
ATOM 1562 N N . ILE A 1 191 ? -11.212 -4.882 24.435 1.00 87.94 191 ILE A N 1
ATOM 1563 C CA . ILE A 1 191 ? -12.106 -4.803 23.279 1.00 87.94 191 ILE A CA 1
ATOM 1564 C C . ILE A 1 191 ? -11.827 -6.040 22.423 1.00 87.94 191 ILE A C 1
ATOM 1566 O O . ILE A 1 191 ? -10.757 -6.179 21.829 1.00 87.94 191 ILE A O 1
ATOM 1570 N N . ASP A 1 192 ? -12.766 -6.984 22.431 1.00 86.00 192 ASP A N 1
ATOM 1571 C CA . ASP A 1 192 ? -12.681 -8.298 21.783 1.00 86.00 192 ASP A CA 1
ATOM 1572 C C . ASP A 1 192 ? -11.438 -9.119 22.139 1.00 86.00 192 ASP A C 1
ATOM 1574 O O . ASP A 1 192 ? -11.453 -9.889 23.101 1.00 86.00 192 ASP A O 1
ATOM 1578 N N . LYS A 1 193 ? -10.372 -9.014 21.341 1.00 83.19 193 LYS A N 1
ATOM 1579 C CA . LYS A 1 193 ? -9.099 -9.725 21.537 1.00 83.19 193 LYS A CA 1
ATOM 1580 C C . LYS A 1 193 ? -7.976 -8.805 22.019 1.00 83.19 193 LYS A C 1
ATOM 1582 O O . LYS A 1 193 ? -6.960 -9.317 22.478 1.00 83.19 193 LYS A O 1
ATOM 1587 N N . LYS A 1 194 ? -8.167 -7.485 21.945 1.00 86.31 194 LYS A N 1
ATOM 1588 C CA . LYS A 1 194 ? -7.170 -6.482 22.324 1.00 86.31 194 LYS A CA 1
ATOM 1589 C C . LYS A 1 194 ? -7.334 -6.059 23.772 1.00 86.31 194 LYS A C 1
ATOM 1591 O O . LYS A 1 194 ? -8.454 -5.884 24.254 1.00 86.31 194 LYS A O 1
ATOM 1596 N N . TYR A 1 195 ? -6.205 -5.899 24.446 1.00 89.25 195 TYR A N 1
ATOM 1597 C CA . TYR A 1 195 ? -6.111 -5.426 25.816 1.00 89.25 195 TYR A CA 1
ATOM 1598 C C . TYR A 1 195 ? -5.316 -4.134 25.847 1.00 89.25 195 TYR A C 1
ATOM 1600 O O . TYR A 1 195 ? -4.228 -4.054 25.286 1.00 89.25 195 TYR A O 1
ATOM 1608 N N . ARG A 1 196 ? -5.829 -3.157 26.583 1.00 91.50 196 ARG A N 1
ATOM 1609 C CA . ARG A 1 196 ? -5.095 -1.958 26.954 1.00 91.50 196 ARG A CA 1
ATOM 1610 C C . ARG A 1 196 ? -5.026 -1.870 28.467 1.00 91.50 196 ARG A C 1
ATOM 1612 O O . ARG A 1 196 ? -6.054 -1.959 29.137 1.00 91.50 196 ARG A O 1
ATOM 1619 N N . ILE A 1 197 ? -3.818 -1.747 29.001 1.00 92.94 197 ILE A N 1
ATOM 1620 C CA . ILE A 1 197 ? -3.558 -1.638 30.435 1.00 92.94 197 ILE A CA 1
ATOM 1621 C C . ILE A 1 197 ? -3.056 -0.238 30.752 1.00 92.94 197 ILE A C 1
ATOM 1623 O O . ILE A 1 197 ? -2.151 0.269 30.093 1.00 92.94 197 ILE A O 1
ATOM 1627 N N . PHE A 1 198 ? -3.615 0.347 31.804 1.00 94.19 198 PHE A N 1
ATOM 1628 C CA . PHE A 1 198 ? -3.223 1.639 32.342 1.00 94.19 198 PHE A CA 1
ATOM 1629 C C . PHE A 1 198 ? -2.686 1.414 33.742 1.00 94.19 198 PHE A C 1
ATOM 1631 O O . PHE A 1 198 ? -3.407 0.943 34.620 1.00 94.19 198 PHE A O 1
ATOM 1638 N N . GLY A 1 199 ? -1.416 1.728 33.949 1.00 91.69 199 GLY A N 1
ATOM 1639 C CA . GLY A 1 199 ? -0.784 1.592 35.250 1.00 91.69 199 GLY A CA 1
ATOM 1640 C C . GLY A 1 199 ? 0.124 2.768 35.552 1.00 91.69 199 GLY A C 1
ATOM 1641 O O . GLY A 1 199 ? 0.555 3.504 34.666 1.00 91.69 199 GLY A O 1
ATOM 1642 N N . ARG A 1 200 ? 0.466 2.908 36.825 1.00 88.94 200 ARG A N 1
ATOM 1643 C CA . ARG A 1 200 ? 1.564 3.770 37.272 1.00 88.94 200 ARG A CA 1
ATOM 1644 C C . ARG A 1 200 ? 2.903 3.357 36.642 1.00 88.94 200 ARG A C 1
ATOM 1646 O O . ARG A 1 200 ? 3.071 2.227 36.184 1.00 88.94 200 ARG A O 1
ATOM 1653 N N . GLU A 1 201 ? 3.895 4.243 36.666 1.00 85.62 201 GLU A N 1
ATOM 1654 C CA . GLU A 1 201 ? 5.202 4.035 36.011 1.00 85.62 201 GLU A CA 1
ATOM 1655 C C . GLU A 1 201 ? 5.900 2.719 36.403 1.00 85.62 201 GLU A C 1
ATOM 1657 O O . GLU A 1 201 ? 6.420 1.976 35.559 1.00 85.62 201 GLU A O 1
ATOM 1662 N N . ASN A 1 202 ? 5.834 2.368 37.686 1.00 84.81 202 ASN A N 1
ATOM 1663 C CA . ASN A 1 202 ? 6.428 1.148 38.229 1.00 84.81 202 ASN A CA 1
ATOM 1664 C C . ASN A 1 202 ? 5.542 -0.107 38.074 1.00 84.81 202 ASN A C 1
ATOM 1666 O O . ASN A 1 202 ? 5.865 -1.149 38.649 1.00 84.81 202 ASN A O 1
ATOM 1670 N N . PHE A 1 203 ? 4.453 -0.046 37.297 1.00 86.75 203 PHE A N 1
ATOM 1671 C CA . PHE A 1 203 ? 3.609 -1.202 36.996 1.00 86.75 203 PHE A CA 1
ATOM 1672 C C . PHE A 1 203 ? 4.415 -2.315 36.306 1.00 86.75 203 PHE A C 1
ATOM 1674 O O . PHE A 1 203 ? 5.166 -2.075 35.350 1.00 86.75 203 PHE A O 1
ATOM 1681 N N . LYS A 1 204 ? 4.252 -3.549 36.800 1.00 86.12 204 LYS A N 1
ATOM 1682 C CA . LYS A 1 204 ? 4.953 -4.749 36.322 1.00 86.12 204 LYS A CA 1
ATOM 1683 C C . LYS A 1 204 ? 3.946 -5.778 35.817 1.00 86.12 204 LYS A C 1
ATOM 1685 O O . LYS A 1 204 ? 3.396 -6.547 36.605 1.00 86.12 204 LYS A O 1
ATOM 1690 N N . ILE A 1 205 ? 3.761 -5.824 34.497 1.00 83.25 205 ILE A N 1
ATOM 1691 C CA . ILE A 1 205 ? 2.848 -6.763 33.827 1.00 83.25 205 ILE A CA 1
ATOM 1692 C C . ILE A 1 205 ? 3.173 -8.232 34.118 1.00 83.25 205 ILE A C 1
ATOM 1694 O O . ILE A 1 205 ? 2.277 -9.071 34.114 1.00 83.25 205 ILE A O 1
ATOM 1698 N N . GLN A 1 206 ? 4.434 -8.544 34.442 1.00 82.69 206 GLN A N 1
ATOM 1699 C CA . GLN A 1 206 ? 4.892 -9.900 34.749 1.00 82.69 206 GLN A CA 1
ATOM 1700 C C . GLN A 1 206 ? 4.072 -10.559 35.868 1.00 82.69 206 GLN A C 1
ATOM 1702 O O . GLN A 1 206 ? 3.851 -11.766 35.831 1.00 82.69 206 GLN A O 1
ATOM 1707 N N . LYS A 1 207 ? 3.553 -9.769 36.821 1.00 79.69 207 LYS A N 1
ATOM 1708 C CA . LYS A 1 207 ? 2.687 -10.260 37.906 1.00 79.69 207 LYS A CA 1
ATOM 1709 C C . LYS A 1 207 ? 1.324 -10.774 37.426 1.00 79.69 207 LYS A C 1
ATOM 1711 O O . LYS A 1 207 ? 0.667 -11.510 38.154 1.00 79.69 207 LYS A O 1
ATOM 1716 N N . TYR A 1 208 ? 0.905 -10.403 36.217 1.00 80.31 208 TYR A N 1
ATOM 1717 C CA . TYR A 1 208 ? -0.448 -10.617 35.702 1.00 80.31 208 TYR A CA 1
ATOM 1718 C C . TYR A 1 208 ? -0.491 -11.395 34.380 1.00 80.31 208 TYR A C 1
ATOM 1720 O O . TYR A 1 208 ? -1.560 -11.534 33.788 1.00 80.31 208 TYR A O 1
ATOM 1728 N N . LEU A 1 209 ? 0.639 -11.944 33.918 1.00 75.25 209 LEU A N 1
ATOM 1729 C CA . LEU A 1 209 ? 0.729 -12.679 32.646 1.00 75.25 209 LEU A CA 1
ATOM 1730 C C . LEU A 1 209 ? -0.298 -13.814 32.525 1.00 75.25 209 LEU A C 1
ATOM 1732 O O . LEU A 1 209 ? -0.846 -14.039 31.452 1.00 75.25 209 LEU A O 1
ATOM 1736 N N . TYR A 1 210 ? -0.629 -14.486 33.631 1.00 74.94 210 TYR A N 1
ATOM 1737 C CA . TYR A 1 210 ? -1.622 -15.564 33.635 1.00 74.94 210 TYR A CA 1
ATOM 1738 C C . TYR A 1 210 ? -3.055 -15.092 33.321 1.00 74.94 210 TYR A C 1
ATOM 1740 O O . TYR A 1 210 ? -3.871 -15.880 32.835 1.00 74.94 210 TYR A O 1
ATOM 1748 N N . PHE A 1 211 ? -3.375 -13.816 33.565 1.00 71.44 211 PHE A N 1
ATOM 1749 C CA . PHE A 1 211 ? -4.664 -13.225 33.198 1.00 71.44 211 PHE A CA 1
ATOM 1750 C C . PHE A 1 211 ? -4.708 -12.770 31.737 1.00 71.44 211 PHE A C 1
ATOM 1752 O O . PHE A 1 211 ? -5.770 -12.816 31.110 1.00 71.44 211 PHE A O 1
ATOM 1759 N N . TYR A 1 212 ? -3.564 -12.355 31.192 1.00 74.69 212 TYR A N 1
ATOM 1760 C CA . TYR A 1 212 ? -3.426 -11.782 29.856 1.00 74.69 212 TYR A CA 1
ATOM 1761 C C . TYR A 1 212 ? -2.765 -12.801 28.920 1.00 74.69 212 TYR A C 1
ATOM 1763 O O . TYR A 1 212 ? -1.594 -12.700 28.577 1.00 74.69 212 TYR A O 1
ATOM 1771 N N . LYS A 1 213 ? -3.543 -13.817 28.520 1.00 62.47 213 LYS A N 1
ATOM 1772 C CA . LYS A 1 213 ? -3.072 -15.011 27.786 1.00 62.47 213 LYS A CA 1
ATOM 1773 C C . LYS A 1 213 ? -2.384 -14.745 26.434 1.00 62.47 213 LYS A C 1
ATOM 1775 O O . LYS A 1 213 ? -1.810 -15.674 25.880 1.00 62.47 213 LYS A O 1
ATOM 1780 N N . ASN A 1 214 ? -2.482 -13.539 25.874 1.00 65.88 214 ASN A N 1
ATOM 1781 C CA . ASN A 1 214 ? -1.896 -13.187 24.581 1.00 65.88 214 ASN A CA 1
ATOM 1782 C C . ASN A 1 214 ? -1.288 -11.777 24.660 1.00 65.88 214 ASN A C 1
ATOM 1784 O O . ASN A 1 214 ? -2.023 -10.795 24.770 1.00 65.88 214 ASN A O 1
ATOM 1788 N N . LEU A 1 215 ? 0.046 -11.704 24.640 1.00 65.81 215 LEU A N 1
ATOM 1789 C CA . LEU A 1 215 ? 0.805 -10.454 24.731 1.00 65.81 215 LEU A CA 1
ATOM 1790 C C . LEU A 1 215 ? 0.839 -9.674 23.413 1.00 65.81 215 LEU A C 1
ATOM 1792 O O . LEU A 1 215 ? 0.984 -8.458 23.450 1.00 65.81 215 LEU A O 1
ATOM 1796 N N . ASP A 1 216 ? 0.640 -10.332 22.270 1.00 68.81 216 ASP A N 1
ATOM 1797 C CA . ASP A 1 216 ? 0.721 -9.692 20.947 1.00 68.81 216 ASP A CA 1
ATOM 1798 C C . ASP A 1 216 ? -0.407 -8.675 20.720 1.00 68.81 216 ASP A C 1
ATOM 1800 O O . ASP A 1 216 ? -0.340 -7.834 19.831 1.00 68.81 216 ASP A O 1
ATOM 1804 N N . ASN A 1 217 ? -1.458 -8.743 21.540 1.00 77.19 217 ASN A N 1
ATOM 1805 C CA . ASN A 1 217 ? -2.598 -7.831 21.508 1.00 77.19 217 ASN A CA 1
ATOM 1806 C C . ASN A 1 217 ? -2.668 -6.934 22.753 1.00 77.19 217 ASN A C 1
ATOM 1808 O O . ASN A 1 217 ? -3.747 -6.430 23.081 1.00 77.19 217 ASN A O 1
ATOM 1812 N N . LEU A 1 218 ? -1.555 -6.796 23.478 1.00 84.88 218 LEU A N 1
ATOM 1813 C CA . LEU A 1 218 ? -1.474 -6.031 24.711 1.00 84.88 218 LEU A CA 1
ATOM 1814 C C . LEU A 1 218 ? -0.749 -4.699 24.497 1.00 84.88 218 LEU A C 1
ATOM 1816 O O . LEU A 1 218 ? 0.438 -4.661 24.188 1.00 84.88 218 LEU A O 1
ATOM 1820 N N . GLU A 1 219 ? -1.443 -3.609 24.793 1.00 88.88 219 GLU A N 1
ATOM 1821 C CA . GLU A 1 219 ? -0.871 -2.270 24.891 1.00 88.88 219 GLU A CA 1
ATOM 1822 C C . GLU A 1 219 ? -0.783 -1.844 26.358 1.00 88.88 219 GLU A C 1
ATOM 1824 O O . GLU A 1 219 ? -1.730 -2.020 27.128 1.00 88.88 219 GLU A O 1
ATOM 1829 N N . ILE A 1 220 ? 0.350 -1.266 26.761 1.00 89.50 220 ILE A N 1
ATOM 1830 C CA . ILE A 1 220 ? 0.567 -0.802 28.135 1.00 89.50 220 ILE A CA 1
ATOM 1831 C C . ILE A 1 220 ? 0.868 0.692 28.110 1.00 89.50 220 ILE A C 1
ATOM 1833 O O . ILE A 1 220 ? 1.880 1.122 27.564 1.00 89.50 220 ILE A O 1
ATOM 1837 N N . SER A 1 221 ? 0.004 1.469 28.755 1.00 90.38 221 SER A N 1
ATOM 1838 C CA . SER A 1 221 ? 0.212 2.885 29.026 1.00 90.38 221 SER A CA 1
ATOM 1839 C C . SER A 1 221 ? 0.639 3.068 30.478 1.00 90.38 221 SER A C 1
ATOM 1841 O O . SER A 1 221 ? -0.055 2.647 31.408 1.00 90.38 221 SER A O 1
ATOM 1843 N N . LYS A 1 222 ? 1.804 3.686 30.665 1.00 90.62 222 LYS A N 1
ATOM 1844 C CA . LYS A 1 222 ? 2.358 4.016 31.976 1.00 90.62 222 LYS A CA 1
ATOM 1845 C C . LYS A 1 222 ? 2.318 5.518 32.169 1.00 90.62 222 LYS A C 1
ATOM 1847 O O . LYS A 1 222 ? 2.982 6.238 31.431 1.00 90.62 222 LYS A O 1
ATOM 1852 N N . ASN A 1 223 ? 1.530 5.983 33.129 1.00 89.19 223 ASN A N 1
ATOM 1853 C CA . ASN A 1 223 ? 1.343 7.412 33.350 1.00 89.19 223 ASN A CA 1
ATOM 1854 C C . ASN A 1 223 ? 1.004 7.696 34.824 1.00 89.19 223 ASN A C 1
ATOM 1856 O O . ASN A 1 223 ? 0.329 6.873 35.442 1.00 89.19 223 ASN A O 1
ATOM 1860 N N . PRO A 1 224 ? 1.420 8.836 35.401 1.00 86.25 224 PRO A N 1
ATOM 1861 C CA . PRO A 1 224 ? 0.954 9.263 36.721 1.00 86.25 224 PRO A CA 1
ATOM 1862 C C . PRO A 1 224 ? -0.578 9.372 36.817 1.00 86.25 224 PRO A C 1
ATOM 1864 O O . PRO A 1 224 ? -1.155 8.957 37.816 1.00 86.25 224 PRO A O 1
ATOM 1867 N N . ASN A 1 225 ? -1.237 9.816 35.741 1.00 90.94 225 ASN A N 1
ATOM 1868 C CA . ASN A 1 225 ? -2.690 10.005 35.646 1.00 90.94 225 ASN A CA 1
ATOM 1869 C C . ASN A 1 225 ? -3.382 8.815 34.951 1.00 90.94 225 ASN A C 1
ATOM 1871 O O . ASN A 1 225 ? -4.364 8.974 34.228 1.00 90.94 225 ASN A O 1
ATOM 1875 N N . PHE A 1 226 ? -2.842 7.604 35.114 1.00 91.12 226 PHE A N 1
ATOM 1876 C CA . PHE A 1 226 ? -3.319 6.400 34.420 1.00 91.12 226 PHE A CA 1
ATOM 1877 C C . PHE A 1 226 ? -4.808 6.103 34.652 1.00 91.12 226 PHE A C 1
ATOM 1879 O O . PHE A 1 226 ? -5.472 5.589 33.755 1.00 91.12 226 PHE A O 1
ATOM 1886 N N . GLU A 1 227 ? -5.328 6.435 35.832 1.00 92.06 227 GLU A N 1
ATOM 1887 C CA . GLU A 1 227 ? -6.742 6.284 36.167 1.00 92.06 227 GLU A CA 1
ATOM 1888 C C . GLU A 1 227 ? -7.634 7.179 35.298 1.00 92.06 227 GLU A C 1
ATOM 1890 O O . GLU A 1 227 ? -8.562 6.693 34.653 1.00 92.06 227 GLU A O 1
ATOM 1895 N N . GLU A 1 228 ? -7.321 8.474 35.226 1.00 92.38 228 GLU A N 1
ATOM 1896 C CA . GLU A 1 228 ? -8.068 9.441 34.419 1.00 92.38 228 GLU A CA 1
ATOM 1897 C C . GLU A 1 228 ? -8.077 9.033 32.941 1.00 92.38 228 GLU A C 1
ATOM 1899 O O . GLU A 1 228 ? -9.129 9.022 32.305 1.00 92.38 228 GLU A O 1
ATOM 1904 N N . LEU A 1 229 ? -6.929 8.589 32.418 1.00 92.69 229 LEU A N 1
ATOM 1905 C CA . LEU A 1 229 ? -6.814 8.092 31.045 1.00 92.69 229 LEU A CA 1
ATOM 1906 C C . LEU A 1 229 ? -7.669 6.842 30.792 1.00 92.69 229 LEU A C 1
ATOM 1908 O O . LEU A 1 229 ? -8.276 6.722 29.728 1.00 92.69 229 LEU A O 1
ATOM 1912 N N . ALA A 1 230 ? -7.733 5.919 31.756 1.00 94.38 230 ALA A N 1
ATOM 1913 C CA . ALA A 1 230 ? -8.525 4.700 31.627 1.00 94.38 230 ALA A CA 1
ATOM 1914 C C . ALA A 1 230 ? -10.028 5.007 31.543 1.00 94.38 230 ALA A C 1
ATOM 1916 O O . ALA A 1 230 ? -10.731 4.458 30.689 1.00 94.38 230 ALA A O 1
ATOM 1917 N N . PHE A 1 231 ? -10.516 5.901 32.407 1.00 95.06 231 PHE A N 1
ATOM 1918 C CA . PHE A 1 231 ? -11.915 6.325 32.413 1.00 95.06 231 PHE A CA 1
ATOM 1919 C C . PHE A 1 231 ? -12.272 7.200 31.210 1.00 95.06 231 PHE A C 1
ATOM 1921 O O . PHE A 1 231 ? -13.360 7.039 30.655 1.00 95.06 231 PHE A O 1
ATOM 1928 N N . LEU A 1 232 ? -11.359 8.067 30.765 1.00 93.44 232 LEU A N 1
ATOM 1929 C CA . LEU A 1 232 ? -11.535 8.863 29.552 1.00 93.44 232 LEU A CA 1
ATOM 1930 C C . LEU A 1 232 ? -11.733 7.957 28.335 1.00 93.44 232 LEU A C 1
ATOM 1932 O O . LEU A 1 232 ? -12.711 8.109 27.605 1.00 93.44 232 LEU A O 1
ATOM 1936 N N . GLU A 1 233 ? -10.862 6.963 28.146 1.00 92.88 233 GLU A N 1
ATOM 1937 C CA . GLU A 1 233 ? -11.004 6.053 27.012 1.00 92.88 233 GLU A CA 1
ATOM 1938 C C . GLU A 1 233 ? -12.274 5.202 27.120 1.00 92.88 233 GLU A C 1
ATOM 1940 O O . GLU A 1 233 ? -12.967 5.007 26.120 1.00 92.88 233 GLU A O 1
ATOM 1945 N N . LEU A 1 234 ? -12.633 4.729 28.318 1.00 94.31 234 LEU A N 1
ATOM 1946 C CA . LEU A 1 234 ? -13.908 4.042 28.521 1.00 94.31 234 LEU A CA 1
ATOM 1947 C C . LEU A 1 234 ? -15.087 4.916 28.067 1.00 94.31 234 LEU A C 1
ATOM 1949 O O . LEU A 1 234 ? -15.941 4.445 27.309 1.00 94.31 234 LEU A O 1
ATOM 1953 N N . ALA A 1 235 ? -15.121 6.179 28.498 1.00 92.56 235 ALA A N 1
ATOM 1954 C CA . ALA A 1 235 ? -16.163 7.129 28.131 1.00 92.56 235 ALA A CA 1
ATOM 1955 C C . ALA A 1 235 ? -16.215 7.358 26.614 1.00 92.56 235 ALA A C 1
ATOM 1957 O O . ALA A 1 235 ? -17.299 7.309 26.028 1.00 92.56 235 ALA A O 1
ATOM 1958 N N . GLU A 1 236 ? -15.069 7.518 25.947 1.00 89.44 236 GLU A N 1
ATOM 1959 C CA . GLU A 1 236 ? -14.996 7.641 24.486 1.00 89.44 236 GLU A CA 1
ATOM 1960 C C . GLU A 1 236 ? -15.588 6.419 23.770 1.00 89.44 236 GLU A C 1
ATOM 1962 O O . GLU A 1 236 ? -16.390 6.565 22.840 1.00 89.44 236 GLU A O 1
ATOM 1967 N N . ARG A 1 237 ? -15.248 5.198 24.213 1.00 87.38 237 ARG A N 1
ATOM 1968 C CA . ARG A 1 237 ? -15.783 3.965 23.607 1.00 87.38 237 ARG A CA 1
ATOM 1969 C C . ARG A 1 237 ? -17.289 3.854 23.804 1.00 87.38 237 ARG A C 1
ATOM 1971 O O . ARG A 1 237 ? -18.014 3.546 22.855 1.00 87.38 237 ARG A O 1
ATOM 1978 N N . LEU A 1 238 ? -17.763 4.112 25.020 1.00 89.38 238 LEU A N 1
ATOM 1979 C CA . LEU A 1 238 ? -19.179 4.024 25.363 1.00 89.38 238 LEU A CA 1
ATOM 1980 C C . LEU A 1 238 ? -20.008 5.165 24.756 1.00 89.38 238 LEU A C 1
ATOM 1982 O O . LEU A 1 238 ? -21.203 4.987 24.535 1.00 89.38 238 LEU A O 1
ATOM 1986 N N . SER A 1 239 ? -19.406 6.300 24.401 1.00 86.25 239 SER A N 1
ATOM 1987 C CA . SER A 1 239 ? -20.102 7.426 23.763 1.00 86.25 239 SER A CA 1
ATOM 1988 C C . SER A 1 239 ? -20.535 7.140 22.322 1.00 86.25 239 SER A C 1
ATOM 1990 O O . SER A 1 239 ? -21.395 7.839 21.792 1.00 86.25 239 SER A O 1
ATOM 1992 N N . ASN A 1 240 ? -20.023 6.081 21.682 1.00 81.19 240 ASN A N 1
ATOM 1993 C CA . ASN A 1 240 ? -20.371 5.736 20.303 1.00 81.19 240 ASN A CA 1
ATOM 1994 C C . ASN A 1 240 ? -21.873 5.385 20.147 1.00 81.19 240 ASN A C 1
ATOM 1996 O O . ASN A 1 240 ? -22.285 4.288 20.545 1.00 81.19 240 ASN A O 1
ATOM 2000 N N . PRO A 1 241 ? -22.700 6.228 19.490 1.00 76.19 241 PRO A N 1
ATOM 2001 C CA . PRO A 1 241 ? -24.157 6.065 19.427 1.00 76.19 241 PRO A CA 1
ATOM 2002 C C . PRO A 1 241 ? -24.621 4.771 18.748 1.00 76.19 241 PRO A C 1
ATOM 2004 O O . PRO A 1 241 ? -25.752 4.338 18.957 1.00 76.19 241 PRO A O 1
ATOM 2007 N N . LYS A 1 242 ? -23.755 4.132 17.955 1.00 74.25 242 LYS A N 1
ATOM 2008 C CA . LYS A 1 242 ? -24.052 2.882 17.241 1.00 74.25 242 LYS A CA 1
ATOM 2009 C C . LYS A 1 242 ? -23.477 1.638 17.921 1.00 74.25 242 LYS A C 1
ATOM 2011 O O . LYS A 1 242 ? -23.508 0.558 17.334 1.00 74.25 242 LYS A O 1
ATOM 2016 N N . LEU A 1 243 ? -22.947 1.781 19.135 1.00 82.06 243 LEU A N 1
ATOM 2017 C CA . LEU A 1 243 ? -22.385 0.679 19.906 1.00 82.06 243 LEU A CA 1
ATOM 2018 C C . LEU A 1 243 ? -23.455 -0.389 20.185 1.00 82.06 243 LEU A C 1
ATOM 2020 O O . LEU A 1 243 ? -24.484 -0.099 20.802 1.00 82.06 243 LEU A O 1
ATOM 2024 N N . LYS A 1 244 ? -23.196 -1.622 19.736 1.00 84.06 244 LYS A N 1
ATOM 2025 C CA . LYS A 1 244 ? -24.013 -2.802 20.036 1.00 84.06 244 LYS A CA 1
ATOM 2026 C C . LYS A 1 244 ? -23.092 -3.918 20.512 1.00 84.06 244 LYS A C 1
ATOM 2028 O O . LYS A 1 244 ? -22.290 -4.408 19.733 1.00 84.06 244 LYS A O 1
ATOM 2033 N N . LEU A 1 245 ? -23.221 -4.332 21.766 1.00 88.06 245 LEU A N 1
ATOM 2034 C CA . LEU A 1 245 ? -22.320 -5.303 22.385 1.00 88.06 245 LEU A CA 1
ATOM 2035 C C . LEU A 1 245 ? -22.996 -6.668 22.558 1.00 88.06 245 LEU A C 1
ATOM 2037 O O . LEU A 1 245 ? -24.162 -6.769 22.940 1.00 88.06 245 LEU A O 1
ATOM 2041 N N . GLU A 1 246 ? -22.249 -7.749 22.352 1.00 88.88 246 GLU A N 1
ATOM 2042 C CA . GLU A 1 246 ? -22.660 -9.087 22.801 1.00 88.88 246 GLU A CA 1
ATOM 2043 C C . GLU A 1 246 ? -22.396 -9.255 24.308 1.00 88.88 246 GLU A C 1
ATOM 2045 O O . GLU A 1 246 ? -23.146 -9.948 25.004 1.00 88.88 246 GLU A O 1
ATOM 2050 N N . VAL A 1 247 ? -21.333 -8.623 24.820 1.00 91.50 247 VAL A N 1
ATOM 2051 C CA . VAL A 1 247 ? -20.942 -8.630 26.236 1.00 91.50 247 VAL A CA 1
ATOM 2052 C C . VAL A 1 247 ? -20.455 -7.253 26.669 1.00 91.50 247 VAL A C 1
ATOM 2054 O O . VAL A 1 247 ? -19.550 -6.696 26.050 1.00 91.50 247 VAL A O 1
ATOM 2057 N N . LEU A 1 248 ? -21.001 -6.766 27.781 1.00 94.88 248 LEU A N 1
ATOM 2058 C CA . LEU A 1 248 ? -20.443 -5.670 28.566 1.00 94.88 248 LEU A CA 1
ATOM 2059 C C . LEU A 1 248 ? -20.107 -6.200 29.965 1.00 94.88 248 LEU A C 1
ATOM 2061 O O . LEU A 1 248 ? -20.990 -6.711 30.655 1.00 94.88 248 LEU A O 1
ATOM 2065 N N . GLU A 1 249 ? -18.840 -6.123 30.369 1.00 95.38 249 GLU A N 1
ATOM 2066 C CA . GLU A 1 249 ? -18.389 -6.526 31.707 1.00 95.38 249 GLU A CA 1
ATOM 2067 C C . GLU A 1 249 ? -17.697 -5.360 32.409 1.00 95.38 249 GLU A C 1
ATOM 2069 O O . GLU A 1 249 ? -16.693 -4.848 31.917 1.00 95.38 249 GLU A O 1
ATOM 2074 N N . PHE A 1 250 ? -18.198 -5.001 33.586 1.00 96.19 250 PHE A N 1
ATOM 2075 C CA . PHE A 1 250 ? -17.496 -4.151 34.536 1.00 96.19 250 PHE A CA 1
ATOM 2076 C C . PHE A 1 250 ? -17.059 -5.002 35.718 1.00 96.19 250 PHE A C 1
ATOM 2078 O O . PHE A 1 250 ? -17.866 -5.749 36.276 1.00 96.19 250 PHE A O 1
ATOM 2085 N N . LYS A 1 251 ? -15.778 -4.913 36.071 1.00 93.50 251 LYS A N 1
ATOM 2086 C CA . LYS A 1 251 ? -15.255 -5.501 37.299 1.00 93.50 251 LYS A CA 1
ATOM 2087 C C . LYS A 1 251 ? -14.513 -4.435 38.088 1.00 93.50 251 LYS A C 1
ATOM 2089 O O . LYS A 1 251 ? -13.607 -3.831 37.523 1.00 93.50 251 LYS A O 1
ATOM 2094 N N . ALA A 1 252 ? -14.828 -4.243 39.358 1.00 91.38 252 ALA A N 1
ATOM 2095 C CA . ALA A 1 252 ? -14.050 -3.340 40.196 1.00 91.38 252 ALA A CA 1
ATOM 2096 C C . ALA A 1 252 ? -13.795 -3.937 41.575 1.00 91.38 252 ALA A C 1
ATOM 2098 O O . ALA A 1 252 ? -14.658 -4.582 42.161 1.00 91.38 252 ALA A O 1
ATOM 2099 N N . GLU A 1 253 ? -12.585 -3.727 42.087 1.00 85.94 253 GLU A N 1
ATOM 2100 C CA . GLU A 1 253 ? -12.214 -4.152 43.440 1.00 85.94 253 GLU A CA 1
ATOM 2101 C C . GLU A 1 253 ? -12.619 -3.115 44.502 1.00 85.94 253 GLU A C 1
ATOM 2103 O O . GLU A 1 253 ? -12.719 -3.459 45.678 1.00 85.94 253 GLU A O 1
ATOM 2108 N N . GLN A 1 254 ? -12.888 -1.866 44.099 1.00 83.06 254 GLN A N 1
ATOM 2109 C CA . GLN A 1 254 ? -13.277 -0.767 44.985 1.00 83.06 254 GLN A CA 1
ATOM 2110 C C . GLN A 1 254 ? -14.628 -0.165 44.570 1.00 83.06 254 GLN A C 1
ATOM 2112 O O . GLN A 1 254 ? -14.889 0.045 43.388 1.00 83.06 254 GLN A O 1
ATOM 2117 N N . CYS A 1 255 ? -15.484 0.177 45.542 1.00 76.62 255 CYS A N 1
ATOM 2118 C CA . CYS A 1 255 ? -16.805 0.764 45.264 1.00 76.62 255 CYS A CA 1
ATOM 2119 C C . CYS A 1 255 ? -16.729 2.115 44.529 1.00 76.62 255 CYS A C 1
ATOM 2121 O O . CYS A 1 255 ? -17.579 2.405 43.694 1.00 76.62 255 CYS A O 1
ATOM 2123 N N . GLN A 1 256 ? -15.693 2.915 44.801 1.00 86.38 256 GLN A N 1
ATOM 2124 C CA . GLN A 1 256 ? -15.503 4.247 44.207 1.00 86.38 256 GLN A CA 1
ATOM 2125 C C . GLN A 1 256 ? -15.357 4.192 42.678 1.00 86.38 256 GLN A C 1
ATOM 2127 O O . GLN A 1 256 ? -15.758 5.114 41.969 1.00 86.38 256 GLN A O 1
ATOM 2132 N N . ASP A 1 257 ? -14.817 3.089 42.156 1.00 88.56 257 ASP A N 1
ATOM 2133 C CA . ASP A 1 257 ? -14.691 2.873 40.719 1.00 88.56 257 ASP A CA 1
ATOM 2134 C C . ASP A 1 257 ? -16.057 2.675 40.057 1.00 88.56 257 ASP A C 1
ATOM 2136 O O . ASP A 1 257 ? -16.289 3.177 38.956 1.00 88.56 257 ASP A O 1
ATOM 2140 N N . PHE A 1 258 ? -16.986 1.981 40.727 1.00 89.94 258 PHE A N 1
ATOM 2141 C CA . PHE A 1 258 ? -18.346 1.811 40.216 1.00 89.94 258 PHE A CA 1
ATOM 2142 C C . PHE A 1 258 ? -19.093 3.139 40.137 1.00 89.94 258 PHE A C 1
ATOM 2144 O O . PHE A 1 258 ? -19.750 3.383 39.129 1.00 89.94 258 PHE A O 1
ATOM 2151 N N . GLU A 1 259 ? -18.920 4.030 41.117 1.00 91.31 259 GLU A N 1
ATOM 2152 C CA . GLU A 1 259 ? -19.507 5.378 41.078 1.00 91.31 259 GLU A CA 1
ATOM 2153 C C . GLU A 1 259 ? -19.005 6.188 39.869 1.00 91.31 259 GLU A C 1
ATOM 2155 O O . GLU A 1 259 ? -19.758 6.944 39.252 1.00 91.31 259 GLU A O 1
ATOM 2160 N N . LYS A 1 260 ? -17.731 6.027 39.484 1.00 92.75 260 LYS A N 1
ATOM 2161 C CA . LYS A 1 260 ? -17.175 6.674 38.282 1.00 92.75 260 LYS A CA 1
ATOM 2162 C C . LYS A 1 260 ? -17.756 6.087 36.997 1.00 92.75 260 LYS A C 1
ATOM 2164 O O . LYS A 1 260 ? -18.093 6.843 36.087 1.00 92.75 260 LYS A O 1
ATOM 2169 N N . ILE A 1 261 ? -17.900 4.762 36.923 1.00 92.56 261 ILE A N 1
ATOM 2170 C CA . ILE A 1 261 ? -18.538 4.094 35.777 1.00 92.56 261 ILE A CA 1
ATOM 2171 C C . ILE A 1 261 ? -19.998 4.541 35.648 1.00 92.56 261 ILE A C 1
ATOM 2173 O O . ILE A 1 261 ? -20.445 4.847 34.544 1.00 92.56 261 ILE A O 1
ATOM 2177 N N . GLU A 1 262 ? -20.729 4.616 36.758 1.00 91.69 262 GLU A N 1
ATOM 2178 C CA . GLU A 1 262 ? -22.122 5.062 36.791 1.00 91.69 262 GLU A CA 1
ATOM 2179 C C . GLU A 1 262 ? -22.261 6.489 36.254 1.00 91.69 262 GLU A C 1
ATOM 2181 O O . GLU A 1 262 ? -23.021 6.706 35.312 1.00 91.69 262 GLU A O 1
ATOM 2186 N N . LYS A 1 263 ? -21.423 7.425 36.718 1.00 93.62 263 LYS A N 1
ATOM 2187 C CA . LYS A 1 263 ? -21.384 8.799 36.188 1.00 93.62 263 LYS A CA 1
ATOM 2188 C C . LYS A 1 263 ? -21.139 8.852 34.679 1.00 93.62 263 LYS A C 1
ATOM 2190 O O . LYS A 1 263 ? -21.779 9.640 33.988 1.00 93.62 263 LYS A O 1
ATOM 2195 N N . ILE A 1 264 ? -20.243 8.016 34.147 1.00 93.00 264 ILE A N 1
ATOM 2196 C CA . ILE A 1 264 ? -20.003 7.935 32.694 1.00 93.00 264 ILE A CA 1
ATOM 2197 C C . ILE A 1 264 ? -21.269 7.463 31.967 1.00 93.00 264 ILE A C 1
ATOM 2199 O O . ILE A 1 264 ? -21.645 8.029 30.940 1.00 93.00 264 ILE A O 1
ATOM 2203 N N . LEU A 1 265 ? -21.941 6.436 32.490 1.00 91.06 265 LEU A N 1
ATOM 2204 C CA . LEU A 1 265 ? -23.168 5.900 31.898 1.00 91.06 265 LEU A CA 1
ATOM 2205 C C . LEU A 1 265 ? -24.321 6.913 31.938 1.00 91.06 265 LEU A C 1
ATOM 2207 O O . LEU A 1 265 ? -25.055 7.027 30.955 1.00 91.06 265 LEU A O 1
ATOM 2211 N N . GLU A 1 266 ? -24.451 7.676 33.022 1.00 91.94 266 GLU A N 1
ATOM 2212 C CA . GLU A 1 266 ? -25.426 8.764 33.149 1.00 91.94 266 GLU A CA 1
ATOM 2213 C C . GLU A 1 266 ? -25.160 9.888 32.141 1.00 91.94 266 GLU A C 1
ATOM 2215 O O . GLU A 1 266 ? -26.076 10.315 31.436 1.00 91.94 266 GLU A O 1
ATOM 2220 N N . GLN A 1 267 ? -23.901 10.320 32.005 1.00 90.81 267 GLN A N 1
ATOM 2221 C CA . GLN A 1 267 ? -23.492 11.374 31.066 1.00 90.81 267 GLN A CA 1
ATOM 2222 C C . GLN A 1 267 ? -23.749 11.009 29.602 1.00 90.81 267 GLN A C 1
ATOM 2224 O O . GLN A 1 267 ? -24.053 11.881 28.789 1.00 90.81 267 GLN A O 1
ATOM 2229 N N . ILE A 1 268 ? -23.659 9.723 29.254 1.00 88.31 268 ILE A N 1
ATOM 2230 C CA . ILE A 1 268 ? -23.962 9.241 27.902 1.00 88.31 268 ILE A CA 1
ATOM 2231 C C . ILE A 1 268 ? -25.435 9.483 27.539 1.00 88.31 268 ILE A C 1
ATOM 2233 O O . ILE A 1 268 ? -25.750 9.646 26.359 1.00 88.31 268 ILE A O 1
ATOM 2237 N N . GLY A 1 269 ? -26.344 9.511 28.522 1.00 82.12 269 GLY A N 1
ATOM 2238 C CA . GLY A 1 269 ? -27.731 9.954 28.340 1.00 82.12 269 GLY A CA 1
ATOM 2239 C C . GLY A 1 269 ? -28.565 9.119 27.358 1.00 82.12 269 GLY A C 1
ATOM 2240 O O . GLY A 1 269 ? -29.629 9.550 26.916 1.00 82.12 269 GLY A O 1
ATOM 2241 N N . ARG A 1 270 ? -28.101 7.921 26.983 1.00 85.94 270 ARG A N 1
ATOM 2242 C CA . ARG A 1 270 ? -28.787 7.014 26.050 1.00 85.94 270 ARG A CA 1
ATOM 2243 C C . ARG A 1 270 ? -28.623 5.560 26.465 1.00 85.94 270 ARG A C 1
ATOM 2245 O O . ARG A 1 270 ? -27.652 5.172 27.107 1.00 85.94 270 ARG A O 1
ATOM 2252 N N . LYS A 1 271 ? -29.548 4.721 26.004 1.00 85.56 271 LYS A N 1
ATOM 2253 C CA . LYS A 1 271 ? -29.461 3.271 26.194 1.00 85.56 271 LYS A CA 1
ATOM 2254 C C . LYS A 1 271 ? -28.360 2.682 25.307 1.00 85.56 271 LYS A C 1
ATOM 2256 O O . LYS A 1 271 ? -28.298 2.968 24.109 1.00 85.56 271 LYS A O 1
ATOM 2261 N N . ILE A 1 272 ? -27.523 1.828 25.889 1.00 87.38 272 ILE A N 1
ATOM 2262 C CA . ILE A 1 272 ? -26.539 1.018 25.163 1.00 87.38 272 ILE A CA 1
ATOM 2263 C C . ILE A 1 272 ? -27.173 -0.343 24.881 1.00 87.38 272 ILE A C 1
ATOM 2265 O O . ILE A 1 272 ? -27.720 -0.978 25.782 1.00 87.38 272 ILE A O 1
ATOM 2269 N N . TRP A 1 273 ? -27.117 -0.800 23.631 1.00 86.25 273 TRP A N 1
ATOM 2270 C CA . TRP A 1 273 ? -27.621 -2.126 23.293 1.00 86.25 273 TRP A CA 1
ATOM 2271 C C . TRP A 1 273 ? -26.580 -3.179 23.666 1.00 86.25 273 TRP A C 1
ATOM 2273 O O . TRP A 1 273 ? -25.470 -3.175 23.129 1.00 86.25 273 TRP A O 1
ATOM 2283 N N . VAL A 1 274 ? -26.938 -4.078 24.581 1.00 90.06 274 VAL A N 1
ATOM 2284 C CA . VAL A 1 274 ? -26.057 -5.140 25.073 1.00 90.06 274 VAL A CA 1
ATOM 2285 C C . VAL A 1 274 ? -26.857 -6.429 25.232 1.00 90.06 274 VAL A C 1
ATOM 2287 O O . VAL A 1 274 ? -27.914 -6.412 25.857 1.00 90.06 274 VAL A O 1
ATOM 2290 N N . LYS A 1 275 ? -26.359 -7.562 24.720 1.00 89.56 275 LYS A N 1
ATOM 2291 C CA . LYS A 1 275 ? -27.026 -8.860 24.944 1.00 89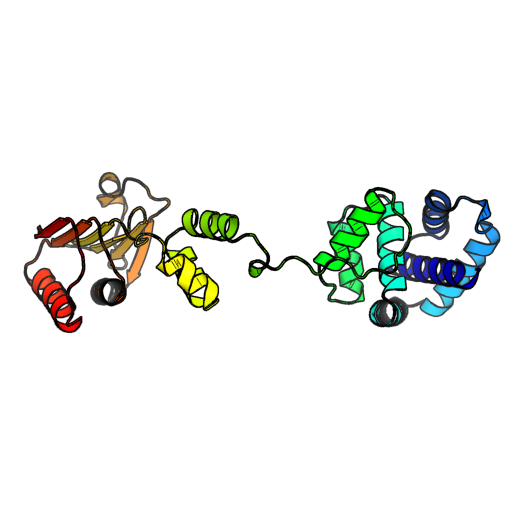.56 275 LYS A CA 1
ATOM 2292 C C . LYS A 1 275 ? -26.805 -9.428 26.342 1.00 89.56 275 LYS A C 1
ATOM 2294 O O . LYS A 1 275 ? -27.695 -10.069 26.888 1.00 89.56 275 LYS A O 1
ATOM 2299 N N . ARG A 1 276 ? -25.604 -9.259 26.901 1.00 93.00 276 ARG A N 1
ATOM 2300 C CA . ARG A 1 276 ? -25.231 -9.771 28.228 1.00 93.00 276 ARG A CA 1
ATOM 2301 C C . ARG A 1 276 ? -24.441 -8.725 28.999 1.00 93.00 276 ARG A C 1
ATOM 2303 O O . ARG A 1 276 ? -23.380 -8.304 28.544 1.00 93.00 276 ARG A O 1
ATOM 2310 N N . VAL A 1 277 ? -24.929 -8.369 30.181 1.00 93.62 277 VAL A N 1
ATOM 2311 C CA . VAL A 1 277 ? -24.246 -7.462 31.108 1.00 93.62 277 VAL A CA 1
ATOM 2312 C C . VAL A 1 277 ? -23.736 -8.264 32.301 1.00 93.62 277 VAL A C 1
ATOM 2314 O O . VAL A 1 277 ? -24.435 -9.141 32.809 1.00 93.62 277 VAL A O 1
ATOM 2317 N N . LYS A 1 278 ? -22.503 -7.992 32.728 1.00 94.00 278 LYS A N 1
ATOM 2318 C CA . LYS A 1 278 ? -21.901 -8.539 33.947 1.00 94.00 278 LYS A CA 1
ATOM 2319 C C . LYS A 1 278 ? -21.299 -7.399 34.754 1.00 94.00 278 LYS A C 1
ATOM 2321 O O . LYS A 1 278 ? -20.505 -6.632 34.224 1.00 94.00 278 LYS A O 1
ATOM 2326 N N . ILE A 1 279 ? -21.654 -7.327 36.025 1.00 90.50 279 ILE A N 1
ATOM 2327 C CA . ILE A 1 279 ? -21.116 -6.362 36.984 1.00 90.50 279 ILE A CA 1
ATOM 2328 C C . ILE A 1 279 ? -20.591 -7.204 38.148 1.00 90.50 279 ILE A C 1
ATOM 2330 O O . ILE A 1 279 ? -21.313 -8.092 38.611 1.00 90.50 279 ILE A O 1
ATOM 2334 N N . ARG A 1 280 ? -19.310 -7.050 38.501 1.00 83.06 280 ARG A N 1
ATOM 2335 C CA . ARG A 1 280 ? -18.596 -7.946 39.424 1.00 83.06 280 ARG A CA 1
ATOM 2336 C C . ARG A 1 280 ? -17.651 -7.237 40.371 1.00 83.06 280 ARG A C 1
ATOM 2338 O O . ARG A 1 280 ? -16.900 -6.367 39.885 1.00 83.06 280 ARG A O 1
#

Organism: Caenorhabditis briggsae (NCBI:txid6238)

Radius of gyration: 31.27 Å; chains: 1; bounding box: 58×35×86 Å